Protein AF-B9XLD7-F1 (afdb_monomer_lite)

Structure (mmCIF, N/CA/C/O backbone):
data_AF-B9XLD7-F1
#
_entry.id   AF-B9XLD7-F1
#
loop_
_atom_site.group_PDB
_atom_site.id
_atom_site.type_symbol
_atom_site.label_atom_id
_atom_site.label_alt_id
_atom_site.label_comp_id
_atom_site.label_asym_id
_atom_site.label_entity_id
_atom_site.label_seq_id
_atom_site.pdbx_PDB_ins_code
_atom_site.Cartn_x
_atom_site.Cartn_y
_atom_site.Cartn_z
_atom_site.occupancy
_atom_site.B_iso_or_equiv
_atom_site.auth_seq_id
_atom_site.auth_comp_id
_atom_site.auth_asym_id
_atom_site.auth_atom_id
_atom_site.pdbx_PDB_model_num
ATOM 1 N N . MET A 1 1 ? 24.189 29.247 0.899 1.00 60.16 1 MET A N 1
ATOM 2 C CA . MET A 1 1 ? 23.746 29.086 -0.508 1.00 60.16 1 MET A CA 1
ATOM 3 C C . MET A 1 1 ? 24.358 27.873 -1.225 1.00 60.16 1 MET A C 1
ATOM 5 O O . MET A 1 1 ? 23.597 27.104 -1.792 1.00 60.16 1 MET A O 1
ATOM 9 N N . LYS A 1 2 ? 25.686 27.652 -1.197 1.00 75.25 2 LYS A N 1
ATOM 10 C CA . LYS A 1 2 ? 26.380 26.604 -1.991 1.00 75.25 2 LYS A CA 1
ATOM 11 C C . LYS A 1 2 ? 25.863 25.167 -1.780 1.00 75.25 2 LYS A C 1
ATOM 13 O O . LYS A 1 2 ? 25.647 24.449 -2.748 1.00 75.25 2 LYS A O 1
ATOM 18 N N . ASN A 1 3 ? 25.580 24.790 -0.534 1.00 76.56 3 ASN A N 1
ATOM 19 C CA . ASN A 1 3 ? 25.093 23.447 -0.195 1.00 76.56 3 ASN A CA 1
ATOM 20 C C . ASN A 1 3 ? 23.668 23.178 -0.719 1.00 76.56 3 ASN A C 1
ATOM 22 O O . ASN A 1 3 ? 23.357 22.057 -1.090 1.00 76.56 3 ASN A O 1
ATOM 26 N N . PHE A 1 4 ? 22.803 24.195 -0.800 1.00 77.50 4 PHE A N 1
ATOM 27 C CA . PHE A 1 4 ? 21.460 24.028 -1.372 1.00 77.50 4 PHE A CA 1
ATOM 28 C C . PHE A 1 4 ? 21.522 23.780 -2.884 1.00 77.50 4 PHE A C 1
ATOM 30 O O . PHE A 1 4 ? 20.816 22.917 -3.393 1.00 77.50 4 PHE A O 1
ATOM 37 N N . LEU A 1 5 ? 22.409 24.487 -3.592 1.00 84.81 5 LEU A N 1
ATOM 38 C CA . LEU A 1 5 ? 22.627 24.274 -5.025 1.00 84.81 5 LEU A CA 1
ATOM 39 C C . LEU A 1 5 ? 23.222 22.889 -5.306 1.00 84.81 5 LEU A C 1
ATOM 41 O O . LEU A 1 5 ? 22.760 22.219 -6.218 1.00 84.81 5 LEU A O 1
ATOM 45 N N . GLN A 1 6 ? 24.167 22.424 -4.481 1.00 80.81 6 GLN A N 1
ATOM 46 C CA . GLN A 1 6 ? 24.687 21.054 -4.571 1.00 80.81 6 GLN A CA 1
ATOM 47 C C . GLN A 1 6 ? 23.616 19.994 -4.304 1.00 80.81 6 GLN A C 1
ATOM 49 O O . GLN A 1 6 ? 23.597 18.968 -4.975 1.00 80.81 6 GLN A O 1
ATOM 54 N N . TYR A 1 7 ? 22.716 20.236 -3.348 1.00 81.75 7 TYR A N 1
ATOM 55 C CA . TYR A 1 7 ? 21.569 19.360 -3.127 1.00 81.75 7 TYR A CA 1
ATOM 56 C C . TYR A 1 7 ? 20.643 19.335 -4.350 1.00 81.75 7 TYR A C 1
ATOM 58 O O . TYR A 1 7 ? 20.332 18.260 -4.850 1.00 81.75 7 TYR A O 1
ATOM 66 N N . ALA A 1 8 ? 20.243 20.503 -4.864 1.00 74.69 8 ALA A N 1
ATOM 67 C CA . ALA A 1 8 ? 19.358 20.610 -6.023 1.00 74.69 8 ALA A CA 1
ATOM 68 C C . ALA A 1 8 ? 19.969 19.974 -7.284 1.00 74.69 8 ALA A C 1
ATOM 70 O O . ALA A 1 8 ? 19.274 19.294 -8.035 1.00 74.69 8 ALA A O 1
ATOM 71 N N . GLU A 1 9 ? 21.276 20.140 -7.488 1.00 81.25 9 GLU A N 1
ATOM 72 C CA . GLU A 1 9 ? 22.024 19.496 -8.567 1.00 81.25 9 GLU A CA 1
ATOM 73 C C . GLU A 1 9 ? 22.051 17.970 -8.408 1.00 81.25 9 GLU A C 1
ATOM 75 O O . GLU A 1 9 ? 21.788 17.251 -9.371 1.00 81.25 9 GLU A O 1
ATOM 80 N N . ALA A 1 10 ? 22.329 17.468 -7.202 1.00 81.50 10 ALA A N 1
ATOM 81 C CA . ALA A 1 10 ? 22.355 16.035 -6.926 1.00 81.50 10 ALA A CA 1
ATOM 82 C C . ALA A 1 10 ? 20.970 15.387 -7.096 1.00 81.50 10 ALA A C 1
ATOM 84 O O . ALA A 1 10 ? 20.868 14.332 -7.714 1.00 81.50 10 ALA A O 1
ATOM 85 N N . VAL A 1 11 ? 19.898 16.047 -6.639 1.00 78.25 11 VAL A N 1
ATOM 86 C CA . VAL A 1 11 ? 18.511 15.599 -6.861 1.00 78.25 11 VAL A CA 1
ATOM 87 C C . VAL A 1 11 ? 18.162 15.594 -8.349 1.00 78.25 11 VAL A C 1
ATOM 89 O O . VAL A 1 11 ? 17.603 14.618 -8.836 1.00 78.25 11 VAL A O 1
ATOM 92 N N . SER A 1 12 ? 18.529 16.646 -9.086 1.00 67.81 12 SER A N 1
ATOM 93 C CA . SER A 1 12 ? 18.274 16.744 -10.531 1.00 67.81 12 SER A CA 1
ATOM 94 C C . SER A 1 12 ? 18.977 15.639 -11.327 1.00 67.81 12 SER A C 1
ATOM 96 O O . SER A 1 12 ? 18.422 15.089 -12.274 1.00 67.81 12 SER A O 1
ATOM 98 N N . LYS A 1 13 ? 20.183 15.250 -10.903 1.00 80.38 13 LYS A N 1
ATOM 99 C CA . LYS A 1 13 ? 20.952 14.150 -11.503 1.00 80.38 13 LYS A CA 1
ATOM 100 C C . LYS A 1 13 ? 20.500 12.755 -11.047 1.00 80.38 13 LYS A C 1
ATOM 102 O O . LYS A 1 13 ? 21.079 11.772 -11.499 1.00 80.38 13 LYS A O 1
ATOM 107 N N . GLY A 1 14 ? 19.519 12.656 -10.144 1.00 73.00 14 GLY A N 1
ATOM 108 C CA . GLY A 1 14 ? 19.103 11.390 -9.529 1.00 73.00 14 GLY A CA 1
ATOM 109 C C . GLY A 1 14 ? 20.147 10.780 -8.583 1.00 73.00 14 GLY A C 1
ATOM 110 O O . GLY A 1 14 ? 20.030 9.620 -8.195 1.00 73.00 14 GLY A O 1
ATOM 111 N N . ASP A 1 15 ? 21.179 11.536 -8.196 1.00 78.62 15 ASP A N 1
ATOM 112 C CA . ASP A 1 15 ? 22.214 11.090 -7.261 1.00 78.62 15 ASP A CA 1
ATOM 113 C C . ASP A 1 15 ? 21.748 11.299 -5.812 1.00 78.62 15 ASP A C 1
ATOM 115 O O . ASP A 1 15 ? 22.138 12.237 -5.103 1.00 78.62 15 ASP A O 1
ATOM 119 N N . GLU A 1 16 ? 20.879 10.390 -5.369 1.00 75.31 16 GLU A N 1
ATOM 120 C CA . GLU A 1 16 ? 20.276 10.424 -4.036 1.00 75.31 16 GLU A CA 1
ATOM 121 C C . GLU A 1 16 ? 21.311 10.343 -2.904 1.00 75.31 16 GLU A C 1
ATOM 123 O O . GLU A 1 16 ? 21.119 10.945 -1.843 1.00 75.31 16 GLU A O 1
ATOM 128 N N . ARG A 1 17 ? 22.437 9.647 -3.120 1.00 76.06 17 ARG A N 1
ATOM 129 C CA . ARG A 1 17 ? 23.502 9.509 -2.112 1.00 76.06 17 ARG A CA 1
ATOM 130 C C . ARG A 1 17 ? 24.196 10.838 -1.861 1.00 76.06 17 ARG A C 1
ATOM 132 O O . ARG A 1 17 ? 24.375 11.232 -0.706 1.00 76.06 17 ARG A O 1
ATOM 139 N N . SER A 1 18 ? 24.571 11.541 -2.927 1.00 81.00 18 SER A N 1
ATOM 140 C CA . SER A 1 18 ? 25.205 12.854 -2.810 1.00 81.00 18 SER A CA 1
ATOM 141 C C . SER A 1 18 ? 24.243 13.884 -2.221 1.00 81.00 18 SER A C 1
ATOM 143 O O . SER A 1 18 ? 24.628 14.619 -1.308 1.00 81.00 18 SER A O 1
ATOM 145 N N . ALA A 1 19 ? 22.977 13.886 -2.653 1.00 80.88 19 ALA A N 1
ATOM 146 C CA . ALA A 1 19 ? 21.942 14.764 -2.105 1.00 80.88 19 ALA A CA 1
ATOM 147 C C . ALA A 1 19 ? 21.786 14.567 -0.587 1.00 80.88 19 ALA A C 1
ATOM 149 O O . ALA A 1 19 ? 21.783 15.525 0.191 1.00 80.88 19 ALA A O 1
ATOM 150 N N . ARG A 1 20 ? 21.741 13.310 -0.144 1.00 76.56 20 ARG A N 1
ATOM 151 C CA . ARG A 1 20 ? 21.619 12.945 1.265 1.00 76.56 20 ARG A CA 1
ATOM 152 C C . ARG A 1 20 ? 22.841 13.334 2.092 1.00 76.56 20 ARG A C 1
ATOM 154 O O . ARG A 1 20 ? 22.682 13.915 3.161 1.00 76.56 20 ARG A O 1
ATOM 161 N N . ARG A 1 21 ? 24.053 13.105 1.579 1.00 80.12 21 ARG A N 1
ATOM 162 C CA . ARG A 1 21 ? 25.301 13.517 2.243 1.00 80.12 21 ARG A CA 1
ATOM 163 C C . ARG A 1 21 ? 25.351 15.029 2.466 1.00 80.12 21 ARG A C 1
ATOM 165 O O . ARG A 1 21 ? 25.804 15.492 3.510 1.00 80.12 21 ARG A O 1
ATOM 172 N N . VAL A 1 22 ? 24.859 15.810 1.504 1.00 81.81 22 VAL A N 1
ATOM 173 C CA . VAL A 1 22 ? 24.749 17.268 1.636 1.00 81.81 22 VAL A CA 1
ATOM 174 C C . VAL A 1 22 ? 23.746 17.650 2.734 1.00 81.81 22 VAL A C 1
ATOM 176 O O . VAL A 1 22 ? 24.053 18.522 3.546 1.00 81.81 22 VAL A O 1
ATOM 179 N N . LEU A 1 23 ? 22.598 16.966 2.824 1.00 74.69 23 LEU A N 1
ATOM 180 C CA . LEU A 1 23 ? 21.603 17.177 3.889 1.00 74.69 23 LEU A CA 1
ATOM 181 C C . LEU A 1 23 ? 22.109 16.778 5.286 1.00 74.69 23 LEU A C 1
ATOM 183 O O . LEU A 1 23 ? 21.837 17.476 6.263 1.00 74.69 23 LEU A O 1
ATOM 187 N N . GLU A 1 24 ? 22.861 15.683 5.395 1.00 72.88 24 GLU A N 1
ATOM 188 C CA . GLU A 1 24 ? 23.449 15.216 6.659 1.00 72.88 24 GLU A CA 1
ATOM 189 C C . GLU A 1 24 ? 24.514 16.178 7.198 1.00 72.88 24 GLU A C 1
ATOM 191 O O . GLU A 1 24 ? 24.633 16.354 8.412 1.00 72.88 24 GLU A O 1
ATOM 196 N N . ASN A 1 25 ? 25.247 16.839 6.298 1.00 75.69 25 ASN A N 1
ATOM 197 C CA . ASN A 1 25 ? 26.243 17.854 6.640 1.00 75.69 25 ASN A CA 1
ATOM 198 C C . ASN A 1 25 ? 25.628 19.225 6.968 1.00 75.69 25 ASN A C 1
ATOM 200 O O . ASN A 1 25 ? 26.289 20.057 7.585 1.00 75.69 25 ASN A O 1
ATOM 204 N N . LEU A 1 26 ? 24.387 19.485 6.541 1.00 72.12 26 LEU A N 1
ATOM 205 C CA . LEU A 1 26 ? 23.740 20.792 6.671 1.00 72.12 26 LEU A CA 1
ATOM 206 C C . LEU A 1 26 ? 23.205 21.078 8.078 1.00 72.12 26 LEU A C 1
ATOM 208 O O . LEU A 1 26 ? 23.178 22.243 8.471 1.00 72.12 26 LEU A O 1
ATOM 212 N N . ASN A 1 27 ? 22.783 20.063 8.839 1.00 59.59 27 ASN A N 1
ATOM 213 C CA . ASN A 1 27 ? 22.332 20.252 10.219 1.00 59.59 27 ASN A CA 1
ATOM 214 C C . ASN A 1 27 ? 22.388 18.923 11.019 1.00 59.59 27 ASN A C 1
ATOM 216 O O . ASN A 1 27 ? 21.809 17.918 10.598 1.00 59.59 27 ASN A O 1
ATOM 220 N N . PRO A 1 28 ? 23.035 18.887 12.203 1.00 59.53 28 PRO A N 1
ATOM 221 C CA . PRO A 1 28 ? 23.035 17.706 13.072 1.00 59.53 28 PRO A CA 1
ATOM 222 C C . PRO A 1 28 ? 21.623 17.235 13.461 1.00 59.53 28 PRO A C 1
ATOM 224 O O . PRO A 1 28 ? 21.403 16.042 13.661 1.00 59.53 28 PRO A O 1
ATOM 227 N N . LEU A 1 29 ? 20.652 18.154 13.529 1.00 54.19 29 LEU A N 1
ATOM 228 C CA . LEU A 1 29 ? 19.258 17.860 13.870 1.00 54.19 29 LEU A CA 1
ATOM 229 C C . LEU A 1 29 ? 18.485 17.207 12.713 1.00 54.19 29 LEU A C 1
ATOM 231 O O . LEU A 1 29 ? 17.593 16.397 12.971 1.00 54.19 29 LEU A O 1
ATOM 235 N N . THR A 1 30 ? 18.838 17.476 11.446 1.00 56.16 30 THR A N 1
ATOM 236 C CA . THR A 1 30 ? 18.200 16.801 10.297 1.00 56.16 30 THR A CA 1
ATOM 237 C C . THR A 1 30 ? 18.626 15.348 10.154 1.00 56.16 30 THR A C 1
ATOM 239 O O . THR A 1 30 ? 17.905 14.561 9.547 1.00 56.16 30 THR A O 1
ATOM 242 N N . ARG A 1 31 ? 19.735 14.934 10.781 1.00 56.25 31 ARG A N 1
ATOM 243 C CA . ARG A 1 31 ? 20.138 13.520 10.832 1.00 56.25 31 ARG A CA 1
ATOM 244 C C . ARG A 1 31 ? 19.046 12.628 11.439 1.00 56.25 31 ARG A C 1
ATOM 246 O O . ARG A 1 31 ? 18.932 11.470 11.065 1.00 56.25 31 ARG A O 1
ATOM 253 N N . LYS A 1 32 ? 18.223 13.177 12.343 1.00 53.84 32 LYS A N 1
ATOM 25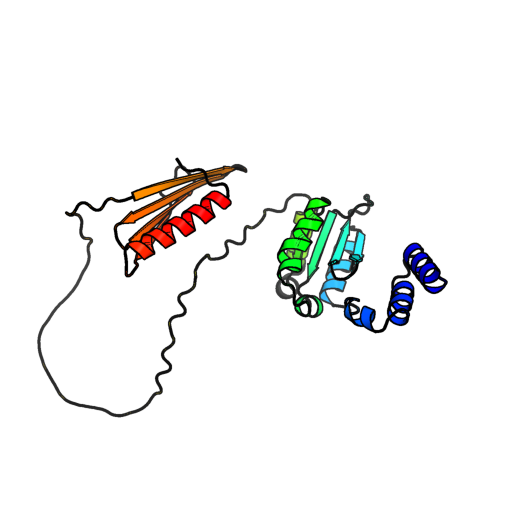4 C CA . LYS A 1 32 ? 17.107 12.470 12.993 1.00 53.84 32 LYS A CA 1
ATOM 255 C C . LYS A 1 32 ? 15.807 12.497 12.174 1.00 53.84 32 LYS A C 1
ATOM 257 O O . LYS A 1 32 ? 14.938 11.659 12.394 1.00 53.84 32 LYS A O 1
ATOM 262 N N . THR A 1 33 ? 15.647 13.457 11.257 1.00 54.97 33 THR A N 1
ATOM 263 C CA . THR A 1 33 ? 14.484 13.540 10.352 1.00 54.97 33 THR A CA 1
ATOM 264 C C . THR A 1 33 ? 14.691 12.776 9.048 1.00 54.97 33 THR A C 1
ATOM 266 O O . THR A 1 33 ? 13.714 12.366 8.424 1.00 54.97 33 THR A O 1
ATOM 269 N N . LEU A 1 34 ? 15.942 12.543 8.651 1.00 60.31 34 LEU A N 1
ATOM 270 C CA . LEU A 1 34 ? 16.300 11.655 7.552 1.00 60.31 34 LEU A CA 1
ATOM 271 C C . LEU A 1 34 ? 16.005 10.200 7.948 1.00 60.31 34 LEU A C 1
ATOM 273 O O . LEU A 1 34 ? 16.630 9.658 8.855 1.00 60.31 34 LEU A O 1
ATOM 277 N N . ALA A 1 35 ? 15.056 9.562 7.257 1.00 58.97 35 ALA A N 1
ATOM 278 C CA . ALA A 1 35 ? 14.768 8.137 7.436 1.00 58.97 35 ALA A CA 1
ATOM 279 C C . ALA A 1 35 ? 16.049 7.321 7.189 1.00 58.97 35 ALA A C 1
ATOM 281 O O . ALA A 1 35 ? 16.665 7.573 6.152 1.00 58.97 35 ALA A O 1
ATOM 282 N N . PRO A 1 36 ? 16.480 6.411 8.087 1.00 59.56 36 PRO A N 1
ATOM 283 C CA . PRO A 1 36 ? 17.740 5.663 7.960 1.00 59.56 36 PRO A CA 1
ATOM 284 C C . PRO A 1 36 ? 17.888 5.019 6.575 1.00 59.56 36 PRO A C 1
ATOM 286 O O . PRO A 1 36 ? 16.883 4.736 5.923 1.00 59.56 36 PRO A O 1
ATOM 289 N N . GLU A 1 37 ? 19.126 4.838 6.089 1.00 58.38 37 GLU A N 1
ATOM 290 C CA . GLU A 1 37 ? 19.305 4.116 4.824 1.00 58.38 37 GLU A CA 1
ATOM 291 C C . GLU A 1 37 ? 18.661 2.730 4.951 1.00 58.38 37 GLU A C 1
ATOM 293 O O . GLU A 1 37 ? 18.955 2.006 5.910 1.00 58.38 37 GLU A O 1
ATOM 298 N N . PRO A 1 38 ? 17.764 2.364 4.022 1.00 60.25 38 PRO A N 1
ATOM 299 C CA . PRO A 1 38 ? 17.123 1.068 4.061 1.00 60.25 38 PRO A CA 1
ATOM 300 C C . PRO A 1 38 ? 18.207 0.010 3.874 1.00 60.25 38 PRO A C 1
ATOM 302 O O . PRO A 1 38 ? 18.906 -0.032 2.857 1.00 60.25 38 PRO A O 1
ATOM 305 N N . LYS A 1 39 ? 18.372 -0.843 4.886 1.00 64.06 39 LYS A N 1
ATOM 306 C CA . LYS A 1 39 ? 19.206 -2.038 4.781 1.00 64.06 39 LYS A CA 1
ATOM 307 C C . LYS A 1 39 ? 18.678 -2.852 3.599 1.00 64.06 39 LYS A C 1
ATOM 309 O O . LYS A 1 39 ? 17.468 -3.007 3.455 1.00 64.06 39 LYS A O 1
ATOM 314 N N . ARG A 1 40 ? 19.574 -3.332 2.729 1.00 64.56 40 ARG A N 1
ATOM 315 C CA . ARG A 1 40 ? 19.186 -4.159 1.578 1.00 64.56 40 ARG A CA 1
ATOM 316 C C . ARG A 1 40 ? 18.461 -5.400 2.088 1.00 64.56 40 ARG A C 1
ATOM 318 O O . ARG A 1 40 ? 19.097 -6.287 2.651 1.00 64.56 40 ARG A O 1
ATOM 325 N N . ASP A 1 41 ? 17.150 -5.427 1.905 1.00 82.69 41 ASP A N 1
ATOM 326 C CA . ASP A 1 41 ? 16.321 -6.562 2.274 1.00 82.69 41 ASP A CA 1
ATOM 327 C C . ASP A 1 41 ? 16.278 -7.553 1.107 1.00 82.69 41 ASP A C 1
ATOM 329 O O . ASP A 1 41 ? 16.044 -7.169 -0.046 1.00 82.69 41 ASP A O 1
ATOM 333 N N . ALA A 1 42 ? 16.551 -8.823 1.401 1.00 86.81 42 ALA A N 1
ATOM 334 C CA . ALA A 1 42 ? 16.573 -9.886 0.405 1.00 86.81 42 ALA A CA 1
ATOM 335 C C . ALA A 1 42 ? 15.200 -10.066 -0.261 1.00 86.81 42 ALA A C 1
ATOM 337 O O . ALA A 1 42 ? 15.140 -10.319 -1.463 1.00 86.81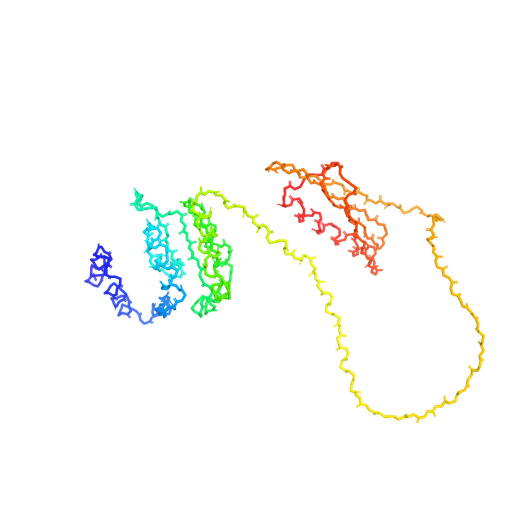 42 ALA A O 1
ATOM 338 N N . VAL A 1 43 ? 14.110 -9.869 0.487 1.00 90.00 43 VAL A N 1
ATOM 339 C CA . VAL A 1 43 ? 12.739 -9.983 -0.024 1.00 90.00 43 VAL A CA 1
ATOM 340 C C . VAL A 1 43 ? 12.440 -8.845 -0.991 1.00 90.00 43 VAL A C 1
ATOM 342 O O . VAL A 1 43 ? 11.951 -9.088 -2.090 1.00 90.00 43 VAL A O 1
ATOM 345 N N . MET A 1 44 ? 12.806 -7.607 -0.636 1.00 90.44 44 MET A N 1
ATOM 346 C CA . MET A 1 44 ? 12.645 -6.453 -1.531 1.00 90.44 44 MET A CA 1
ATOM 347 C C . MET A 1 44 ? 13.429 -6.635 -2.834 1.00 90.44 44 MET A C 1
ATOM 349 O O . MET A 1 44 ? 12.910 -6.360 -3.916 1.00 90.44 44 MET A O 1
ATOM 353 N N . ALA A 1 45 ? 14.673 -7.116 -2.739 1.00 90.75 45 ALA A N 1
ATOM 354 C CA . ALA A 1 45 ? 15.504 -7.380 -3.908 1.00 90.75 45 ALA A CA 1
ATOM 355 C C . ALA A 1 45 ? 14.894 -8.469 -4.806 1.00 90.75 45 ALA A C 1
ATOM 357 O O . ALA A 1 45 ? 14.813 -8.280 -6.020 1.00 90.75 45 ALA A O 1
ATOM 358 N N . ALA A 1 46 ? 14.420 -9.566 -4.213 1.00 92.31 46 ALA A N 1
ATOM 359 C CA . ALA A 1 46 ? 13.823 -10.677 -4.945 1.00 92.31 46 ALA A CA 1
ATOM 360 C C . ALA A 1 46 ? 12.478 -10.301 -5.591 1.00 92.31 46 ALA A C 1
ATOM 362 O O . ALA A 1 46 ? 12.245 -10.642 -6.749 1.00 92.31 46 ALA A O 1
ATOM 363 N N . LEU A 1 47 ? 11.633 -9.528 -4.900 1.00 93.19 47 LEU A N 1
ATOM 364 C CA . LEU A 1 47 ? 10.400 -8.961 -5.458 1.00 93.19 47 LEU A CA 1
ATOM 365 C C . LEU A 1 47 ? 10.690 -8.050 -6.653 1.00 93.19 47 LEU A C 1
ATOM 367 O O . LEU A 1 47 ? 10.056 -8.173 -7.701 1.00 93.19 47 LEU A O 1
ATOM 371 N N . ALA A 1 48 ? 11.670 -7.151 -6.519 1.00 93.56 48 ALA A N 1
ATOM 372 C CA . ALA A 1 48 ? 12.056 -6.254 -7.601 1.00 93.56 48 ALA A CA 1
ATOM 373 C C . ALA A 1 48 ? 12.581 -7.027 -8.820 1.00 93.56 48 ALA A C 1
ATOM 375 O O . ALA A 1 48 ? 12.233 -6.700 -9.953 1.00 93.56 48 ALA A O 1
ATOM 376 N N . GLU A 1 49 ? 13.402 -8.057 -8.607 1.00 93.62 49 GLU A N 1
ATOM 377 C CA . GLU A 1 49 ? 13.891 -8.919 -9.685 1.00 93.62 49 GLU A CA 1
ATOM 378 C C . GLU A 1 49 ? 12.756 -9.718 -10.338 1.00 93.62 49 GLU A C 1
ATOM 380 O O . GLU A 1 49 ? 12.672 -9.763 -11.565 1.00 93.62 49 GLU A O 1
ATOM 385 N N . GLY A 1 50 ? 11.856 -10.298 -9.539 1.00 93.94 50 GLY A N 1
ATOM 386 C CA . GLY A 1 50 ? 10.692 -11.035 -10.024 1.00 93.94 50 GLY A CA 1
ATOM 387 C C . GLY A 1 50 ? 9.802 -10.170 -10.912 1.00 93.94 50 GLY A C 1
ATOM 388 O O . GLY A 1 50 ? 9.476 -10.557 -12.030 1.00 93.94 50 GLY A O 1
ATOM 389 N N . LEU A 1 51 ? 9.471 -8.958 -10.465 1.00 93.00 51 LEU A N 1
ATOM 390 C CA . LEU A 1 51 ? 8.630 -8.031 -11.227 1.00 93.00 51 LEU A CA 1
ATOM 391 C C . LEU A 1 51 ? 9.314 -7.568 -12.522 1.00 93.00 51 LEU A C 1
ATOM 393 O O . LEU A 1 51 ? 8.669 -7.504 -13.568 1.00 93.00 51 LEU A O 1
ATOM 397 N N . ARG A 1 52 ? 10.631 -7.328 -12.489 1.00 93.94 52 ARG A N 1
ATOM 398 C CA . ARG A 1 52 ? 11.416 -6.992 -13.689 1.00 93.94 52 ARG A CA 1
ATOM 399 C C . ARG A 1 52 ? 11.461 -8.133 -14.699 1.00 93.94 52 ARG A C 1
ATOM 401 O O . ARG A 1 52 ? 11.306 -7.884 -15.891 1.00 93.94 52 ARG A O 1
ATOM 408 N N . LYS A 1 53 ? 11.616 -9.383 -14.247 1.00 94.38 53 LYS A N 1
ATOM 409 C CA . LYS A 1 53 ? 11.562 -10.572 -15.122 1.00 94.38 53 LYS A CA 1
ATOM 410 C C . LYS A 1 53 ? 10.218 -10.710 -15.831 1.00 94.38 53 LYS A C 1
ATOM 412 O O . LYS A 1 53 ? 10.174 -11.206 -16.950 1.00 94.38 53 LYS A O 1
ATOM 417 N N . ARG A 1 54 ? 9.140 -10.242 -15.200 1.00 90.94 54 ARG A N 1
ATOM 418 C CA . ARG A 1 54 ? 7.788 -10.234 -15.772 1.00 90.94 54 ARG A CA 1
ATOM 419 C C . ARG A 1 54 ? 7.483 -8.994 -16.628 1.00 90.94 54 ARG A C 1
ATOM 421 O O . ARG A 1 54 ? 6.356 -8.835 -17.081 1.00 90.94 54 ARG A O 1
ATOM 428 N N . GLY A 1 55 ? 8.483 -8.147 -16.891 1.00 91.06 55 GLY A N 1
ATOM 429 C CA . GLY A 1 55 ? 8.384 -7.016 -17.820 1.00 91.06 55 GLY A CA 1
ATOM 430 C C . GLY A 1 55 ? 7.947 -5.692 -17.191 1.00 91.06 55 GLY A C 1
ATOM 431 O O . GLY A 1 55 ? 7.682 -4.737 -17.916 1.00 91.06 55 GLY A O 1
ATOM 432 N N . TYR A 1 56 ? 7.883 -5.595 -15.861 1.00 92.62 56 TYR A N 1
ATOM 433 C CA . TYR A 1 56 ? 7.556 -4.343 -15.179 1.00 92.62 56 TYR A CA 1
ATOM 434 C C . TYR A 1 56 ? 8.809 -3.524 -14.862 1.00 92.62 56 TYR A C 1
ATOM 436 O O . TYR A 1 56 ? 9.860 -4.063 -14.505 1.00 92.62 56 TYR A O 1
ATOM 444 N N . ALA A 1 57 ? 8.691 -2.199 -14.930 1.00 91.12 57 ALA A N 1
ATOM 445 C CA . ALA A 1 57 ? 9.718 -1.312 -14.403 1.00 91.12 57 ALA A CA 1
ATOM 446 C C . ALA A 1 57 ? 9.477 -1.103 -12.901 1.00 91.12 57 ALA A C 1
ATOM 448 O O . ALA A 1 57 ? 8.357 -0.832 -12.463 1.00 91.12 57 ALA A O 1
ATOM 449 N N . VAL A 1 58 ? 10.538 -1.270 -12.109 1.00 92.25 58 VAL A N 1
ATOM 450 C CA . VAL A 1 58 ? 10.476 -1.222 -10.644 1.00 92.25 58 VAL A CA 1
ATOM 451 C C . VAL A 1 58 ? 11.526 -0.267 -10.120 1.00 92.25 58 VAL A C 1
ATOM 453 O O . VAL A 1 58 ? 12.728 -0.513 -10.286 1.00 92.25 58 VAL A O 1
ATOM 456 N N . ASP A 1 59 ? 11.049 0.756 -9.430 1.00 89.38 59 ASP A N 1
ATOM 457 C CA . ASP A 1 59 ? 11.856 1.722 -8.706 1.00 89.38 59 ASP A CA 1
ATOM 458 C C . ASP A 1 59 ? 11.795 1.397 -7.211 1.00 89.38 59 ASP A C 1
ATOM 460 O O . ASP A 1 59 ? 10.752 1.018 -6.680 1.00 89.38 59 ASP A O 1
ATOM 464 N N . VAL A 1 60 ? 12.931 1.483 -6.527 1.00 88.94 60 VAL A N 1
ATOM 465 C CA . VAL A 1 60 ? 13.050 1.120 -5.107 1.00 88.94 60 VAL A CA 1
ATOM 466 C C . VAL A 1 60 ? 13.087 2.378 -4.247 1.00 88.94 60 VAL A C 1
ATOM 468 O O . VAL A 1 60 ? 13.681 3.373 -4.650 1.00 88.94 60 VAL A O 1
ATOM 471 N N . ASN A 1 61 ? 12.517 2.323 -3.042 1.00 81.50 61 ASN A N 1
ATOM 472 C CA . ASN A 1 61 ? 12.561 3.402 -2.044 1.00 81.50 61 ASN A CA 1
ATOM 473 C C . ASN A 1 61 ? 12.008 4.758 -2.520 1.00 81.50 61 ASN A C 1
ATOM 475 O O . ASN A 1 61 ? 12.492 5.813 -2.099 1.00 81.50 61 ASN A O 1
ATOM 479 N N . VAL A 1 62 ? 10.980 4.740 -3.369 1.00 83.50 62 VAL A N 1
ATOM 480 C CA . VAL A 1 62 ? 10.402 5.949 -3.968 1.00 83.50 62 VAL A CA 1
ATOM 481 C C . VAL A 1 62 ? 9.631 6.766 -2.930 1.00 83.50 62 VAL A C 1
ATOM 483 O O . VAL A 1 62 ? 8.725 6.260 -2.266 1.00 83.50 62 VAL A O 1
ATOM 486 N N . GLY A 1 63 ? 9.967 8.052 -2.812 1.00 73.62 63 GLY A N 1
ATOM 487 C CA . GLY A 1 63 ? 9.286 9.014 -1.946 1.00 73.62 63 GLY A CA 1
ATOM 488 C C . GLY A 1 63 ? 10.250 9.988 -1.270 1.00 73.62 63 GLY A C 1
ATOM 489 O O . GLY A 1 63 ? 11.452 9.985 -1.524 1.00 73.62 63 GLY A O 1
ATOM 490 N N . GLN A 1 64 ? 9.728 10.838 -0.387 1.00 64.44 64 GLN A N 1
ATOM 491 C CA . GLN A 1 64 ? 10.528 11.832 0.333 1.00 64.44 64 GLN A CA 1
ATOM 492 C C . GLN A 1 64 ? 10.301 11.742 1.843 1.00 64.44 64 GLN A C 1
ATOM 494 O O . GLN A 1 64 ? 9.227 11.383 2.325 1.00 64.44 64 GLN A O 1
ATOM 499 N N . SER A 1 65 ? 11.323 12.122 2.618 1.00 67.00 65 SER A N 1
ATOM 500 C CA . SER A 1 65 ? 11.271 12.109 4.087 1.00 67.00 65 SER A CA 1
ATOM 501 C C . SER A 1 65 ? 10.936 10.704 4.630 1.00 67.00 65 SER A C 1
ATOM 503 O O . SER A 1 65 ? 11.603 9.735 4.250 1.00 67.00 65 SER A O 1
ATOM 505 N N . LYS A 1 66 ? 9.941 10.605 5.522 1.00 64.00 66 LYS A N 1
ATOM 506 C CA . LYS A 1 66 ? 9.403 9.373 6.121 1.00 64.00 66 LYS A CA 1
ATOM 507 C C . LYS A 1 66 ? 8.376 8.659 5.236 1.00 64.00 66 LYS A C 1
ATOM 509 O O . LYS A 1 66 ? 8.067 7.501 5.491 1.00 64.00 66 LYS A O 1
ATOM 514 N N . PHE A 1 67 ? 7.849 9.333 4.214 1.00 66.38 67 PHE A N 1
ATOM 515 C CA . PHE A 1 67 ? 6.845 8.777 3.315 1.00 66.38 67 PHE A CA 1
ATOM 516 C C . PHE A 1 67 ? 7.539 8.173 2.097 1.00 66.38 67 PHE A C 1
ATOM 518 O O . PHE A 1 67 ? 7.828 8.871 1.126 1.00 66.38 67 PHE A O 1
ATOM 525 N N . ARG A 1 68 ? 7.837 6.874 2.173 1.00 76.69 68 ARG A N 1
ATOM 526 C CA . ARG A 1 68 ? 8.444 6.115 1.075 1.00 76.69 68 ARG A CA 1
ATOM 527 C C . ARG A 1 68 ? 7.703 4.808 0.854 1.00 76.69 68 ARG A C 1
ATOM 529 O O . ARG A 1 68 ? 7.251 4.197 1.821 1.00 76.69 68 ARG A O 1
ATOM 536 N N . CYS A 1 69 ? 7.594 4.412 -0.405 1.00 82.31 69 CYS A N 1
ATOM 537 C CA . CYS A 1 69 ? 7.232 3.057 -0.791 1.00 82.31 69 CYS A CA 1
ATOM 538 C C . CYS A 1 69 ? 8.510 2.237 -0.917 1.00 82.31 69 CYS A C 1
ATOM 540 O O . CYS A 1 69 ? 9.510 2.739 -1.434 1.00 82.31 69 CYS A O 1
ATOM 542 N N . ASP A 1 70 ? 8.467 0.978 -0.496 1.00 87.56 70 ASP A N 1
ATOM 543 C CA . ASP A 1 70 ? 9.609 0.080 -0.648 1.00 87.56 70 ASP A CA 1
ATOM 544 C C . ASP A 1 70 ? 9.868 -0.195 -2.132 1.00 87.56 70 ASP A C 1
ATOM 546 O O . ASP A 1 70 ? 11.001 -0.062 -2.600 1.00 87.56 70 ASP A O 1
ATOM 550 N N . LEU A 1 71 ? 8.803 -0.478 -2.891 1.00 91.00 71 LEU A N 1
ATOM 551 C CA . LEU A 1 71 ? 8.837 -0.603 -4.346 1.00 91.00 71 LEU A CA 1
ATOM 552 C C . LEU A 1 71 ? 7.717 0.231 -4.977 1.00 91.00 71 LEU A C 1
ATOM 554 O O . LEU A 1 71 ? 6.577 0.209 -4.516 1.00 91.00 71 LEU A O 1
ATOM 558 N N . ALA A 1 72 ? 8.028 0.921 -6.065 1.00 91.31 72 ALA A N 1
ATOM 559 C CA . ALA A 1 72 ? 7.057 1.529 -6.959 1.00 91.31 72 ALA A CA 1
ATOM 560 C C . ALA A 1 72 ? 7.126 0.814 -8.308 1.00 91.31 72 ALA A C 1
ATOM 562 O O . ALA A 1 72 ? 8.190 0.707 -8.920 1.00 91.31 72 ALA A O 1
ATOM 563 N N . VAL A 1 73 ? 5.987 0.302 -8.757 1.00 92.00 73 VAL A N 1
ATOM 564 C CA . VAL A 1 73 ? 5.879 -0.530 -9.952 1.00 92.00 73 VAL A CA 1
ATOM 565 C C . VAL A 1 73 ? 5.099 0.223 -11.015 1.00 92.00 73 VAL A C 1
ATOM 567 O O . VAL A 1 73 ? 4.025 0.778 -10.752 1.00 92.00 73 VAL A O 1
ATOM 570 N N . ARG A 1 74 ? 5.643 0.226 -12.228 1.00 91.12 74 ARG A N 1
ATOM 571 C CA . ARG A 1 74 ? 5.029 0.823 -13.410 1.00 91.12 74 ARG A CA 1
ATOM 572 C C . ARG A 1 74 ? 5.099 -0.128 -14.592 1.00 91.12 74 ARG A C 1
ATOM 574 O O . ARG A 1 74 ? 5.989 -0.981 -14.677 1.00 91.12 74 ARG A O 1
ATOM 581 N N . ASN A 1 75 ? 4.156 0.023 -15.512 1.00 87.69 75 ASN A N 1
ATOM 582 C CA . ASN A 1 75 ? 4.252 -0.639 -16.802 1.00 87.69 75 ASN A CA 1
ATOM 583 C C . ASN A 1 75 ? 5.444 -0.054 -17.576 1.00 87.69 75 ASN A C 1
ATOM 585 O O . ASN A 1 75 ? 5.715 1.139 -17.486 1.00 87.69 75 ASN A O 1
ATOM 589 N N . GLN A 1 76 ? 6.170 -0.873 -18.335 1.00 79.50 76 GLN A N 1
ATOM 590 C CA . GLN A 1 76 ? 7.333 -0.411 -19.097 1.00 79.50 76 GLN A CA 1
ATOM 591 C C . GLN A 1 76 ? 6.955 0.617 -20.176 1.00 79.50 76 GLN A C 1
ATOM 593 O O . GLN A 1 76 ? 7.772 1.465 -20.528 1.00 79.50 76 GLN A O 1
ATOM 598 N N . ALA A 1 77 ? 5.712 0.558 -20.662 1.00 77.81 77 ALA A N 1
ATOM 599 C CA . ALA A 1 77 ? 5.152 1.517 -21.610 1.00 77.81 77 ALA A CA 1
ATOM 600 C C . ALA A 1 77 ? 4.728 2.852 -20.968 1.00 77.81 77 ALA A C 1
ATOM 602 O O . ALA A 1 77 ? 4.466 3.811 -21.688 1.00 77.81 77 ALA A O 1
ATOM 603 N N . GLU A 1 78 ? 4.641 2.921 -19.637 1.00 77.38 78 GLU A N 1
ATOM 604 C CA . GLU A 1 78 ? 4.119 4.080 -18.919 1.00 77.38 78 GLU A CA 1
ATOM 605 C C . GLU A 1 78 ? 5.195 4.750 -18.059 1.00 77.38 78 GLU A C 1
ATOM 607 O O . GLU A 1 78 ? 6.060 4.114 -17.444 1.00 77.38 78 GLU A O 1
ATOM 612 N N . GLU A 1 79 ? 5.132 6.077 -18.000 1.00 75.44 79 GLU A N 1
ATOM 613 C CA . GLU A 1 79 ? 6.027 6.874 -17.157 1.00 75.44 79 GLU A CA 1
ATOM 614 C C . GLU A 1 79 ? 5.539 6.957 -15.708 1.00 75.44 79 GLU A C 1
ATOM 616 O O . GLU A 1 79 ? 6.345 7.122 -14.794 1.00 75.44 79 GLU A O 1
ATOM 621 N N . LEU A 1 80 ? 4.231 6.803 -15.485 1.00 81.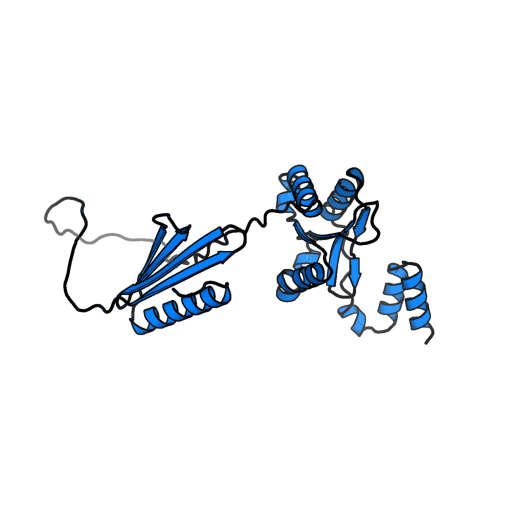38 80 LEU A N 1
ATOM 622 C CA . LEU A 1 80 ? 3.615 6.903 -14.167 1.00 81.38 80 LEU A CA 1
ATOM 623 C C . LEU A 1 80 ? 3.572 5.543 -13.472 1.00 81.38 80 LEU A C 1
ATOM 625 O O . LEU A 1 80 ? 3.238 4.522 -14.076 1.00 81.38 80 LEU A O 1
ATOM 629 N N . HIS A 1 81 ? 3.871 5.527 -12.174 1.00 86.69 81 HIS A N 1
ATOM 630 C CA . HIS A 1 81 ? 3.694 4.324 -11.371 1.00 86.69 81 HIS A CA 1
ATOM 631 C C . HIS A 1 81 ? 2.226 4.061 -11.075 1.00 86.69 81 HIS A C 1
ATOM 633 O O . HIS A 1 81 ? 1.434 4.973 -10.854 1.00 86.69 81 HIS A O 1
ATOM 639 N N . GLN A 1 82 ? 1.887 2.777 -11.057 1.00 88.31 82 GLN A N 1
ATOM 640 C CA . GLN A 1 82 ? 0.521 2.302 -10.866 1.00 88.31 82 GLN A CA 1
ATOM 641 C C . GLN A 1 82 ? 0.348 1.578 -9.535 1.00 88.31 82 GLN A C 1
ATOM 643 O O . GLN A 1 82 ? -0.774 1.467 -9.047 1.00 88.31 82 GLN A O 1
ATOM 648 N N . LEU A 1 83 ? 1.430 1.067 -8.940 1.00 90.81 83 LEU A N 1
ATOM 649 C CA . LEU A 1 83 ? 1.379 0.302 -7.698 1.00 90.81 83 LEU A CA 1
ATOM 650 C C . LEU A 1 83 ? 2.541 0.664 -6.773 1.00 90.81 83 LEU A C 1
ATOM 652 O O . LEU A 1 83 ? 3.705 0.517 -7.137 1.00 90.81 83 LEU A O 1
ATOM 656 N N . GLY A 1 84 ? 2.213 1.065 -5.547 1.00 90.94 84 GLY A N 1
ATOM 657 C CA . GLY A 1 84 ? 3.147 1.091 -4.425 1.00 90.94 84 GLY A CA 1
ATOM 658 C C . GLY A 1 84 ? 3.079 -0.218 -3.638 1.00 90.94 84 GLY A C 1
ATOM 659 O O . GLY A 1 84 ? 2.006 -0.611 -3.174 1.00 90.94 84 GLY A O 1
ATOM 660 N N . VAL A 1 85 ? 4.218 -0.885 -3.471 1.00 91.56 85 VAL A N 1
ATOM 661 C CA . VAL A 1 85 ? 4.359 -2.078 -2.632 1.00 91.56 85 VAL A CA 1
ATOM 662 C C . VAL A 1 85 ? 5.141 -1.715 -1.378 1.00 91.56 85 VAL A C 1
ATOM 664 O O . VAL A 1 85 ? 6.197 -1.084 -1.453 1.00 91.56 85 VAL A O 1
ATOM 667 N N . MET A 1 86 ? 4.622 -2.139 -0.230 1.00 90.00 86 MET A N 1
ATOM 668 C CA . MET A 1 86 ? 5.333 -2.116 1.044 1.00 90.00 86 MET A CA 1
ATOM 669 C C . MET A 1 86 ? 5.589 -3.537 1.529 1.00 90.00 86 MET A C 1
ATOM 671 O O . MET A 1 86 ? 4.735 -4.410 1.372 1.00 90.00 86 MET A O 1
ATOM 675 N N . VAL A 1 87 ? 6.751 -3.755 2.132 1.00 89.75 87 VAL A N 1
ATOM 676 C CA . VAL A 1 87 ? 7.193 -5.042 2.668 1.00 89.75 87 VAL A CA 1
ATOM 677 C C . VAL A 1 87 ? 7.403 -4.895 4.169 1.00 89.75 87 VAL A C 1
ATOM 679 O O . VAL A 1 87 ? 7.986 -3.914 4.624 1.00 89.75 87 VAL A O 1
ATOM 682 N N . ASP A 1 88 ? 6.955 -5.873 4.948 1.00 87.75 88 ASP A N 1
ATOM 683 C CA . ASP A 1 88 ? 7.097 -5.929 6.410 1.00 87.75 88 ASP A CA 1
ATOM 684 C C . ASP A 1 88 ? 8.538 -6.200 6.904 1.00 87.75 88 ASP A C 1
ATOM 686 O O . ASP A 1 88 ? 8.819 -7.094 7.696 1.00 87.75 88 ASP A O 1
ATOM 690 N N . THR A 1 89 ? 9.480 -5.391 6.440 1.00 80.44 89 THR A N 1
ATOM 691 C CA . THR A 1 89 ? 10.895 -5.446 6.809 1.00 80.44 89 THR A CA 1
ATOM 692 C C . THR A 1 89 ? 11.175 -4.945 8.233 1.00 80.44 89 THR A C 1
ATOM 694 O O . THR A 1 89 ? 10.351 -4.315 8.901 1.00 80.44 89 THR A O 1
ATOM 697 N N . GLU A 1 90 ? 12.402 -5.148 8.713 1.00 74.06 90 GLU A N 1
ATOM 698 C CA . GLU A 1 90 ? 12.860 -4.567 9.985 1.00 74.06 90 GLU A CA 1
ATOM 699 C C . GLU A 1 90 ? 12.741 -3.028 9.985 1.00 74.06 90 GLU A C 1
ATOM 701 O O . GLU A 1 90 ? 12.260 -2.434 10.950 1.00 74.06 90 GLU A O 1
ATOM 706 N N . GLY A 1 91 ? 13.097 -2.376 8.870 1.00 70.19 91 GLY A N 1
ATOM 707 C CA . GLY A 1 91 ? 12.936 -0.928 8.699 1.00 70.19 91 GLY A CA 1
ATOM 708 C C . GLY A 1 91 ? 11.469 -0.498 8.685 1.00 70.19 91 GLY A C 1
ATOM 709 O O . GLY A 1 91 ? 11.114 0.553 9.220 1.00 70.19 91 GLY A O 1
ATOM 710 N N . HIS A 1 92 ? 10.596 -1.349 8.146 1.00 74.50 92 HIS A N 1
ATOM 711 C CA . HIS A 1 92 ? 9.153 -1.177 8.224 1.00 74.50 92 HIS A CA 1
ATOM 712 C C . HIS A 1 92 ? 8.702 -1.178 9.697 1.00 74.50 92 HIS A C 1
ATOM 714 O O . HIS A 1 92 ? 8.006 -0.243 10.100 1.00 74.50 92 HIS A O 1
ATOM 720 N N . TYR A 1 93 ? 9.140 -2.113 10.537 1.00 75.50 93 TYR A N 1
ATOM 721 C CA . TYR A 1 93 ? 8.768 -2.139 11.961 1.00 75.50 93 TYR A CA 1
ATOM 722 C C . TYR A 1 93 ? 9.468 -1.092 12.845 1.00 75.50 93 TYR A C 1
ATOM 724 O O . TYR A 1 93 ? 8.931 -0.731 13.889 1.00 75.50 93 TYR A O 1
ATOM 732 N N . ALA A 1 94 ? 10.615 -0.551 12.428 1.00 70.06 94 ALA A N 1
ATOM 733 C CA . ALA A 1 94 ? 11.320 0.503 13.164 1.00 70.06 94 ALA A CA 1
ATOM 734 C C . ALA A 1 94 ? 10.556 1.846 13.212 1.00 70.06 94 ALA A C 1
ATOM 736 O O . ALA A 1 94 ? 10.850 2.705 14.048 1.00 70.06 94 ALA A O 1
ATOM 737 N N . ASN A 1 95 ? 9.571 2.047 12.331 1.00 69.00 95 ASN A N 1
ATOM 738 C CA . ASN A 1 95 ? 8.746 3.252 12.307 1.00 69.00 95 ASN A CA 1
ATOM 739 C C . ASN A 1 95 ? 7.647 3.205 13.379 1.00 69.00 95 ASN A C 1
ATOM 741 O O . ASN A 1 95 ? 6.749 2.368 13.331 1.00 69.00 95 ASN A O 1
ATOM 745 N N . SER A 1 96 ? 7.665 4.165 14.306 1.00 64.88 96 SER A N 1
ATOM 746 C CA . SER A 1 96 ? 6.731 4.216 15.440 1.00 64.88 96 SER A CA 1
ATOM 747 C C . SER A 1 96 ? 5.323 4.726 15.107 1.00 64.88 96 SER A C 1
ATOM 749 O O . SER A 1 96 ? 4.416 4.552 15.919 1.00 64.88 96 SER A O 1
ATOM 751 N N . ASN A 1 97 ? 5.105 5.349 13.941 1.00 73.38 97 ASN A N 1
ATOM 752 C CA . ASN A 1 97 ? 3.792 5.882 13.566 1.00 73.38 97 ASN A CA 1
ATOM 753 C C . ASN A 1 97 ? 3.016 4.920 12.653 1.00 73.38 97 ASN A C 1
ATOM 755 O O . ASN A 1 97 ? 3.123 4.965 11.428 1.00 73.38 97 ASN A O 1
ATOM 759 N N . LEU A 1 98 ? 2.203 4.060 13.267 1.00 77.19 98 LEU A N 1
ATOM 760 C CA . LEU A 1 98 ? 1.358 3.090 12.563 1.00 77.19 98 LEU A CA 1
ATOM 761 C C . LEU A 1 98 ? 0.250 3.760 11.733 1.00 77.19 98 LEU A C 1
ATOM 763 O O . LEU A 1 98 ? -0.119 3.238 10.681 1.00 77.19 98 LEU A O 1
ATOM 767 N N . LEU A 1 99 ? -0.260 4.915 12.182 1.00 74.56 99 LEU A N 1
ATOM 768 C CA . LEU A 1 99 ? -1.334 5.643 11.499 1.00 74.56 99 LEU A CA 1
ATOM 769 C C . LEU A 1 99 ? -0.868 6.129 10.125 1.00 74.56 99 LEU A C 1
ATOM 771 O O . LEU A 1 99 ? -1.539 5.903 9.115 1.00 74.56 99 LEU A O 1
ATOM 775 N N . ASP A 1 100 ? 0.319 6.737 10.084 1.00 73.75 100 ASP A N 1
ATOM 776 C CA . ASP A 1 100 ? 0.906 7.220 8.835 1.00 73.75 100 ASP A CA 1
ATOM 777 C C . ASP A 1 100 ? 1.058 6.084 7.829 1.00 73.75 100 ASP A C 1
ATOM 779 O O . ASP A 1 100 ? 0.872 6.259 6.631 1.00 73.75 100 ASP A O 1
ATOM 783 N N . ARG A 1 101 ? 1.365 4.897 8.333 1.00 74.19 101 ARG A N 1
ATOM 784 C CA . ARG A 1 101 ? 1.801 3.767 7.538 1.00 74.19 101 ARG A CA 1
ATOM 785 C C . ARG A 1 101 ? 0.671 2.928 6.956 1.00 74.19 101 ARG A C 1
ATOM 787 O O . ARG A 1 101 ? 0.721 2.524 5.801 1.00 74.19 101 ARG A O 1
ATOM 794 N N . TYR A 1 102 ? -0.343 2.644 7.764 1.00 79.88 102 TYR A N 1
ATOM 795 C CA . TYR A 1 102 ? -1.444 1.766 7.367 1.00 79.88 102 TYR A CA 1
ATOM 796 C C . TYR A 1 102 ? -2.677 2.531 6.885 1.00 79.88 102 TYR A C 1
ATOM 798 O O . TYR A 1 102 ? -3.549 1.934 6.261 1.00 79.88 102 TYR A O 1
ATOM 806 N N . LEU A 1 103 ? -2.755 3.840 7.150 1.00 76.38 103 LEU A N 1
ATOM 807 C CA . LEU A 1 103 ? -3.898 4.666 6.760 1.00 76.38 103 LEU A CA 1
ATOM 808 C C . LEU A 1 103 ? -3.477 5.820 5.850 1.00 76.38 103 LEU A C 1
ATOM 810 O O . LEU A 1 103 ? -3.989 5.920 4.735 1.00 76.38 103 LEU A O 1
ATOM 814 N N . MET A 1 104 ? -2.523 6.662 6.269 1.00 77.69 104 MET A N 1
ATOM 815 C CA . MET A 1 104 ? -2.171 7.851 5.479 1.00 77.69 104 MET A CA 1
ATOM 816 C C . MET A 1 104 ? -1.452 7.491 4.177 1.00 77.69 104 MET A C 1
ATOM 818 O O . MET A 1 104 ? -1.905 7.905 3.117 1.00 77.69 104 MET A O 1
ATOM 822 N N . GLN A 1 105 ? -0.387 6.691 4.223 1.00 77.38 105 GLN A N 1
ATOM 823 C CA . GLN A 1 105 ? 0.387 6.280 3.048 1.00 77.38 105 GLN A CA 1
ATOM 824 C C . GLN A 1 105 ? -0.500 5.636 1.973 1.00 77.38 105 GLN A C 1
ATOM 826 O O . GLN A 1 105 ? -0.515 6.152 0.853 1.00 77.38 105 GLN A O 1
ATOM 831 N N . PRO A 1 106 ? -1.314 4.606 2.287 1.00 82.75 106 PRO A N 1
ATOM 832 C CA . PRO A 1 106 ? -2.258 4.059 1.321 1.00 82.75 106 PRO A CA 1
ATOM 833 C C . PRO A 1 106 ? -3.241 5.102 0.788 1.00 82.75 106 PRO A C 1
ATOM 835 O O . PRO A 1 106 ? -3.513 5.111 -0.409 1.00 82.75 106 PRO A O 1
ATOM 838 N N . SER A 1 107 ? -3.763 5.997 1.638 1.00 78.69 107 SER A N 1
ATOM 839 C CA . SER A 1 107 ? -4.717 7.025 1.198 1.00 78.69 107 SER A CA 1
ATOM 840 C C . SER A 1 107 ? -4.097 8.039 0.234 1.00 78.69 107 SER A C 1
ATOM 842 O O . SER A 1 107 ? -4.721 8.393 -0.762 1.00 78.69 107 SER A O 1
ATOM 844 N N . ILE A 1 108 ? -2.853 8.454 0.488 1.00 80.75 108 ILE A N 1
ATOM 845 C CA . ILE A 1 108 ? -2.115 9.406 -0.342 1.00 80.75 108 ILE A CA 1
ATOM 846 C C . ILE A 1 108 ? -1.805 8.770 -1.697 1.00 80.75 108 ILE A C 1
ATOM 848 O O . ILE A 1 108 ? -2.079 9.374 -2.728 1.00 80.75 108 ILE A O 1
ATOM 852 N N . LEU A 1 109 ? -1.302 7.531 -1.709 1.00 81.69 109 LEU A N 1
ATOM 853 C CA . LEU A 1 109 ? -1.025 6.804 -2.951 1.00 81.69 109 LEU A CA 1
ATOM 854 C C . LEU A 1 109 ? -2.297 6.635 -3.790 1.00 81.69 109 LEU A C 1
ATOM 856 O O . LEU A 1 109 ? -2.297 6.968 -4.973 1.00 81.69 109 LEU A O 1
ATOM 860 N N . ARG A 1 110 ? -3.409 6.233 -3.162 1.00 82.75 110 ARG A N 1
ATOM 861 C CA . ARG A 1 110 ? -4.714 6.124 -3.833 1.00 82.75 110 ARG A CA 1
ATOM 862 C C . ARG A 1 110 ? -5.208 7.458 -4.383 1.00 82.75 110 ARG A C 1
ATOM 864 O O . ARG A 1 110 ? -5.759 7.481 -5.478 1.00 82.75 110 ARG A O 1
ATOM 871 N N . ALA A 1 111 ? -4.988 8.564 -3.672 1.00 76.50 111 ALA A N 1
ATOM 872 C CA . ALA A 1 111 ? -5.351 9.898 -4.150 1.00 76.50 111 ALA A CA 1
ATOM 873 C C . ALA A 1 111 ? -4.569 10.307 -5.413 1.00 76.50 111 ALA A C 1
ATOM 875 O O . ALA A 1 111 ? -5.118 10.996 -6.268 1.00 76.50 111 ALA A O 1
ATOM 876 N N . PHE A 1 112 ? -3.327 9.837 -5.569 1.00 80.12 112 PHE A N 1
ATOM 877 C CA . PHE A 1 112 ? -2.531 10.007 -6.792 1.00 80.12 112 PHE A CA 1
ATOM 878 C C . PHE A 1 112 ? -2.842 8.970 -7.884 1.00 80.12 112 PHE A C 1
ATOM 880 O O . PHE A 1 112 ? -2.152 8.922 -8.900 1.00 80.12 112 PHE A O 1
ATOM 887 N N . GLY A 1 113 ? -3.872 8.140 -7.695 1.00 80.75 113 GLY A N 1
ATOM 888 C CA . GLY A 1 113 ? -4.272 7.100 -8.644 1.00 80.75 113 GLY A CA 1
ATOM 889 C C . GLY A 1 113 ? -3.436 5.824 -8.561 1.00 80.75 113 GLY A C 1
ATOM 890 O O . GLY A 1 113 ? -3.602 4.932 -9.389 1.00 80.75 113 GLY A O 1
ATOM 891 N N . TRP A 1 114 ? -2.554 5.706 -7.566 1.00 88.38 114 TRP A N 1
ATOM 892 C CA . TRP A 1 114 ? -1.751 4.507 -7.372 1.00 88.38 114 TRP A CA 1
ATOM 893 C C . TRP A 1 114 ? -2.529 3.488 -6.552 1.00 88.38 114 TRP A C 1
ATOM 895 O O . TRP A 1 114 ? -3.219 3.796 -5.577 1.00 88.38 114 TRP A O 1
ATOM 905 N N . ARG A 1 115 ? -2.352 2.224 -6.900 1.00 89.69 115 ARG A N 1
ATOM 906 C CA . ARG A 1 115 ? -2.800 1.096 -6.094 1.00 89.69 115 ARG A CA 1
ATOM 907 C C . ARG A 1 115 ? -1.762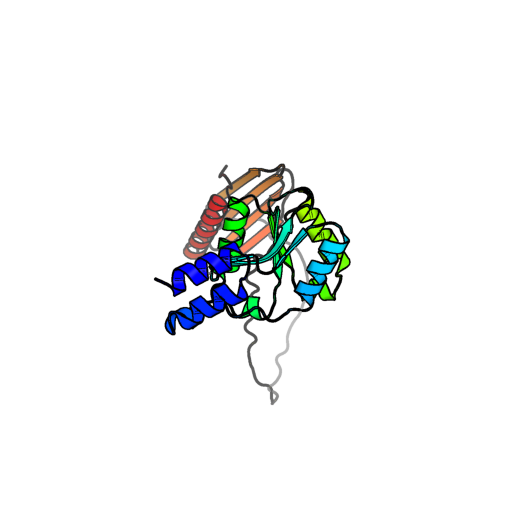 0.811 -5.020 1.00 89.69 115 ARG A C 1
ATOM 909 O O . ARG A 1 115 ? -0.615 1.249 -5.096 1.00 89.69 115 ARG A O 1
ATOM 916 N N . PHE A 1 116 ? -2.185 0.092 -3.990 1.00 89.75 116 PHE A N 1
ATOM 917 C CA . PHE A 1 116 ? -1.353 -0.198 -2.832 1.00 89.75 116 PHE A CA 1
ATOM 918 C C . PHE A 1 116 ? -1.412 -1.682 -2.488 1.00 89.75 116 PHE A C 1
ATOM 920 O O . PHE A 1 116 ? -2.504 -2.250 -2.435 1.00 89.75 116 PHE A O 1
ATOM 927 N N . ALA A 1 117 ? -0.257 -2.285 -2.210 1.00 90.81 117 ALA A N 1
ATOM 928 C CA . ALA A 1 117 ? -0.159 -3.650 -1.714 1.00 90.81 117 ALA A CA 1
ATOM 929 C C . ALA A 1 117 ? 0.831 -3.745 -0.548 1.00 90.81 117 ALA A C 1
ATOM 931 O O . ALA A 1 117 ? 1.953 -3.251 -0.626 1.00 90.81 117 ALA A O 1
ATOM 932 N N . LEU A 1 118 ? 0.423 -4.445 0.511 1.00 90.62 118 LEU A N 1
ATOM 933 C CA . LEU A 1 118 ? 1.327 -4.904 1.558 1.00 90.62 118 LEU A CA 1
ATOM 934 C C . LEU A 1 118 ? 1.730 -6.353 1.263 1.00 90.62 118 LEU A C 1
ATOM 936 O O . LEU A 1 118 ? 0.877 -7.205 0.991 1.00 90.62 118 LEU A O 1
ATOM 940 N N . VAL A 1 119 ? 3.025 -6.633 1.312 1.00 91.94 119 VAL A N 1
ATOM 941 C CA . VAL A 1 119 ? 3.587 -7.977 1.205 1.00 91.94 119 VAL A CA 1
ATOM 942 C C . VAL A 1 119 ? 4.187 -8.348 2.548 1.00 91.94 119 VAL A C 1
ATOM 944 O O . VAL A 1 119 ? 5.023 -7.621 3.080 1.00 91.94 119 VAL A O 1
ATOM 947 N N . LEU A 1 120 ? 3.743 -9.479 3.091 1.00 91.81 120 LEU A N 1
ATOM 948 C CA . LEU A 1 120 ? 4.363 -10.060 4.267 1.00 91.81 120 LEU A CA 1
ATOM 949 C C . LEU A 1 120 ? 5.525 -10.947 3.830 1.00 91.81 120 LEU A C 1
ATOM 951 O O . LEU A 1 120 ? 5.407 -11.767 2.920 1.00 91.81 120 LEU A O 1
ATOM 955 N N . THR A 1 121 ? 6.635 -10.822 4.532 1.00 91.62 121 THR A N 1
ATOM 956 C CA . THR A 1 121 ? 7.859 -11.593 4.368 1.00 91.62 121 THR A CA 1
ATOM 957 C C . THR A 1 121 ? 7.547 -13.061 4.609 1.00 91.62 121 THR A C 1
ATOM 959 O O . THR A 1 121 ? 8.029 -13.926 3.884 1.00 91.62 121 THR A O 1
ATOM 962 N N . LYS A 1 122 ? 6.651 -13.347 5.563 1.00 91.75 122 LYS A N 1
ATOM 963 C CA . LYS A 1 122 ? 6.099 -14.686 5.775 1.00 91.75 122 LYS A CA 1
ATOM 964 C C . LYS A 1 122 ? 5.456 -15.252 4.504 1.00 91.75 122 LYS A C 1
ATOM 966 O O . LYS A 1 122 ? 5.785 -16.376 4.141 1.00 91.75 122 LYS A O 1
ATOM 971 N N . ASP A 1 123 ? 4.568 -14.503 3.848 1.00 91.81 123 ASP A N 1
ATOM 972 C CA . ASP A 1 123 ? 3.868 -14.972 2.642 1.00 91.81 123 ASP A CA 1
ATOM 973 C C . ASP A 1 123 ? 4.868 -15.236 1.514 1.00 91.81 123 ASP A C 1
ATOM 975 O O . ASP A 1 123 ? 4.779 -16.250 0.829 1.00 91.81 123 ASP A O 1
ATOM 979 N N . TRP A 1 124 ? 5.867 -14.358 1.375 1.00 92.62 124 TRP A N 1
ATOM 980 C CA . TRP A 1 124 ? 6.942 -14.525 0.401 1.00 92.62 124 TRP A CA 1
ATOM 981 C C . TRP A 1 124 ? 7.730 -15.821 0.612 1.00 92.62 124 TRP A C 1
ATOM 983 O O . TRP A 1 124 ? 8.013 -16.523 -0.349 1.00 92.62 124 TRP A O 1
ATOM 993 N N . TYR A 1 125 ? 8.072 -16.172 1.854 1.00 91.50 125 TYR A N 1
ATOM 994 C CA . TYR A 1 125 ? 8.775 -17.428 2.141 1.00 91.50 125 TYR A CA 1
ATOM 995 C C . TYR A 1 125 ? 7.901 -18.676 1.978 1.00 91.50 125 TYR A C 1
ATOM 997 O O . TYR A 1 125 ? 8.444 -19.767 1.812 1.00 91.50 125 TYR A O 1
ATOM 1005 N N . GLN A 1 126 ? 6.577 -18.539 2.059 1.00 93.44 126 GLN A N 1
ATOM 1006 C CA . GLN A 1 126 ? 5.651 -19.654 1.868 1.00 93.44 126 GLN A CA 1
ATOM 1007 C C . GLN A 1 126 ? 5.431 -19.955 0.387 1.00 93.44 126 GLN A C 1
ATOM 1009 O O . GLN A 1 126 ? 5.603 -21.101 -0.023 1.00 93.44 126 GLN A O 1
ATOM 1014 N N . ASP A 1 127 ? 5.065 -18.941 -0.397 1.00 94.12 127 ASP A N 1
ATOM 1015 C CA . ASP A 1 127 ? 4.824 -19.074 -1.832 1.00 94.12 127 ASP A CA 1
ATOM 1016 C C . ASP A 1 127 ? 5.121 -17.746 -2.561 1.00 94.12 127 ASP A C 1
ATOM 1018 O O . ASP A 1 127 ? 4.253 -16.870 -2.669 1.00 94.12 127 ASP A O 1
ATOM 1022 N N . PRO A 1 128 ? 6.354 -17.568 -3.075 1.00 92.94 128 PRO A N 1
ATOM 1023 C CA . PRO A 1 128 ? 6.714 -16.379 -3.840 1.00 92.94 128 PRO A CA 1
ATOM 1024 C C . PRO A 1 128 ? 5.863 -16.201 -5.102 1.00 92.94 128 PRO A C 1
ATOM 1026 O O . PRO A 1 128 ? 5.556 -15.071 -5.483 1.00 92.94 128 PRO A O 1
ATOM 1029 N N . GLU A 1 129 ? 5.477 -17.296 -5.764 1.00 93.31 129 GLU A N 1
ATOM 1030 C CA . GLU A 1 129 ? 4.729 -17.240 -7.021 1.00 93.31 129 GLU A CA 1
ATOM 1031 C C . GLU A 1 129 ? 3.298 -16.749 -6.785 1.00 93.31 129 GLU A C 1
ATOM 1033 O O . GLU A 1 129 ? 2.821 -15.900 -7.542 1.00 93.31 129 GLU A O 1
ATOM 1038 N N . ASP A 1 130 ? 2.635 -17.186 -5.708 1.00 93.69 130 ASP A N 1
ATOM 1039 C CA . ASP A 1 130 ? 1.322 -16.649 -5.322 1.00 93.69 130 ASP A CA 1
ATOM 1040 C C . ASP A 1 130 ? 1.387 -15.146 -5.021 1.00 93.69 130 ASP A C 1
ATOM 1042 O O . ASP A 1 130 ? 0.567 -14.373 -5.529 1.00 93.69 130 ASP A O 1
ATOM 1046 N N . VAL A 1 131 ? 2.403 -14.697 -4.273 1.00 94.00 131 VAL A N 1
ATOM 1047 C CA . VAL A 1 131 ? 2.608 -13.266 -3.995 1.00 94.00 131 VAL A CA 1
ATOM 1048 C C . VAL A 1 131 ? 2.775 -12.484 -5.294 1.00 94.00 131 VAL A C 1
ATOM 1050 O O . VAL A 1 131 ? 2.128 -11.453 -5.484 1.00 94.00 131 VAL A O 1
ATOM 1053 N N . MET A 1 132 ? 3.596 -12.977 -6.216 1.00 94.25 132 MET A N 1
ATOM 1054 C CA . MET A 1 132 ? 3.814 -12.329 -7.505 1.00 94.25 132 MET A CA 1
ATOM 1055 C C . MET A 1 132 ? 2.535 -12.279 -8.356 1.00 94.25 132 MET A C 1
ATOM 1057 O O . MET A 1 132 ? 2.196 -11.231 -8.910 1.00 94.25 132 MET A O 1
ATOM 1061 N N . ASN A 1 133 ? 1.770 -13.370 -8.403 1.00 93.62 133 ASN A N 1
ATOM 1062 C CA . ASN A 1 133 ? 0.490 -13.435 -9.116 1.00 93.62 133 ASN A CA 1
ATOM 1063 C C . ASN A 1 133 ? -0.555 -12.499 -8.495 1.00 93.62 133 ASN A C 1
ATOM 1065 O O . ASN A 1 133 ? -1.328 -11.850 -9.206 1.00 93.62 133 ASN A O 1
ATOM 1069 N N . ARG A 1 134 ? -0.554 -12.371 -7.164 1.00 93.88 134 ARG A N 1
ATOM 1070 C CA . ARG A 1 134 ? -1.364 -11.387 -6.444 1.00 93.88 134 ARG A CA 1
ATOM 1071 C C . ARG A 1 134 ? -0.980 -9.965 -6.839 1.00 93.88 134 ARG A C 1
ATOM 1073 O O . ARG A 1 134 ? -1.876 -9.178 -7.131 1.00 93.88 134 ARG A O 1
ATOM 1080 N N . LEU A 1 135 ? 0.311 -9.634 -6.874 1.00 92.88 135 LEU A N 1
ATOM 1081 C CA . LEU A 1 135 ? 0.780 -8.303 -7.273 1.00 92.88 135 LEU A CA 1
ATOM 1082 C C . LEU A 1 135 ? 0.399 -7.971 -8.720 1.00 92.88 135 LEU A C 1
ATOM 1084 O O . LEU A 1 135 ? -0.044 -6.858 -8.980 1.00 92.88 135 LEU A O 1
ATOM 1088 N N . GLU A 1 136 ? 0.468 -8.930 -9.642 1.00 91.62 136 GLU A N 1
ATOM 1089 C CA . GLU A 1 136 ? -0.007 -8.736 -11.017 1.00 91.62 136 GLU A CA 1
ATOM 1090 C C . GLU A 1 136 ? -1.506 -8.485 -11.117 1.00 91.62 136 GLU A C 1
ATOM 1092 O O . GLU A 1 136 ? -1.935 -7.596 -11.851 1.00 91.62 136 GLU A O 1
ATOM 1097 N N . ARG A 1 137 ? -2.317 -9.230 -10.364 1.00 90.44 137 ARG A N 1
ATOM 1098 C CA . ARG A 1 137 ? -3.761 -8.981 -10.274 1.00 90.44 137 ARG A CA 1
ATOM 1099 C C . ARG A 1 137 ? -4.028 -7.566 -9.738 1.00 90.44 137 ARG A C 1
ATOM 1101 O O . ARG A 1 137 ? -4.884 -6.828 -10.234 1.00 90.44 137 ARG A O 1
ATOM 1108 N N . VAL A 1 138 ? -3.210 -7.141 -8.772 1.00 90.31 138 VAL A N 1
ATOM 1109 C CA . VAL A 1 138 ? -3.175 -5.771 -8.242 1.00 90.31 138 VAL A CA 1
ATOM 1110 C C . VAL A 1 138 ? -2.543 -4.764 -9.210 1.00 90.31 138 VAL A C 1
ATOM 1112 O O . VAL A 1 138 ? -2.720 -3.571 -9.022 1.00 90.31 138 VAL A O 1
ATOM 1115 N N . LEU A 1 139 ? -1.930 -5.159 -10.318 1.00 88.00 139 LEU A N 1
ATOM 1116 C CA . LEU A 1 139 ? -1.537 -4.244 -11.398 1.00 88.00 139 LEU A CA 1
ATOM 1117 C C . LEU A 1 139 ? -2.635 -4.143 -12.468 1.00 88.00 139 LEU A C 1
ATOM 1119 O O . LEU A 1 139 ? -3.000 -3.041 -12.851 1.00 88.00 139 LEU A O 1
ATOM 1123 N N . LYS A 1 140 ? -3.268 -5.262 -12.842 1.00 87.19 140 LYS A N 1
ATOM 1124 C CA . LYS A 1 140 ? -4.252 -5.368 -13.945 1.00 87.19 140 LYS A CA 1
ATOM 1125 C C . LYS A 1 140 ? -5.641 -4.759 -13.707 1.00 87.19 140 LYS A C 1
ATOM 1127 O O . LYS A 1 140 ? -6.445 -4.674 -14.621 1.00 87.19 140 LYS A O 1
ATOM 1132 N N . GLY A 1 141 ? -5.954 -4.358 -12.487 1.00 82.31 141 GLY A N 1
ATOM 1133 C CA . GLY A 1 141 ? -7.265 -3.831 -12.070 1.00 82.31 141 GLY A CA 1
ATOM 1134 C C . GLY A 1 141 ? -8.085 -4.850 -11.288 1.00 82.31 141 GLY A C 1
ATOM 1135 O O . GLY A 1 141 ? -9.019 -4.493 -10.587 1.00 82.31 141 GLY A O 1
ATOM 1136 N N . GLU A 1 142 ? -7.678 -6.113 -11.333 1.00 76.19 142 GLU A N 1
ATOM 1137 C CA . GLU A 1 142 ? -8.466 -7.285 -10.942 1.00 76.19 142 GLU A CA 1
ATOM 1138 C C . GLU A 1 142 ? -8.397 -7.613 -9.444 1.00 76.19 142 GLU A C 1
ATOM 1140 O O . GLU A 1 142 ? -8.754 -8.714 -9.024 1.00 76.19 142 GLU A O 1
ATOM 1145 N N . ALA A 1 143 ? -7.870 -6.707 -8.617 1.00 58.50 143 ALA A N 1
ATOM 1146 C CA . ALA A 1 143 ? -7.763 -6.988 -7.195 1.00 58.50 143 ALA A CA 1
ATOM 1147 C C . ALA A 1 143 ? -9.154 -6.925 -6.576 1.00 58.50 143 ALA A C 1
ATOM 1149 O O . ALA A 1 143 ? -9.647 -5.846 -6.259 1.00 58.50 143 ALA A O 1
ATOM 1150 N N . GLU A 1 144 ? -9.746 -8.098 -6.369 1.00 47.16 144 GLU A N 1
ATOM 1151 C CA . GLU A 1 144 ? -10.665 -8.298 -5.264 1.00 47.16 144 GLU A CA 1
ATOM 1152 C C . GLU A 1 144 ? -9.963 -7.771 -4.013 1.00 47.16 144 GLU A C 1
ATOM 1154 O O . GLU A 1 144 ? -8.933 -8.300 -3.578 1.00 47.16 144 GLU A O 1
ATOM 1159 N N . GLU A 1 145 ? -10.500 -6.695 -3.444 1.00 44.34 145 GLU A N 1
ATOM 1160 C CA . GLU A 1 145 ? -10.349 -6.456 -2.024 1.00 44.34 145 GLU A CA 1
ATOM 1161 C C . GLU A 1 145 ? -10.887 -7.723 -1.356 1.00 44.34 145 GLU A C 1
ATOM 1163 O O . GLU A 1 145 ? -12.086 -7.862 -1.125 1.00 44.34 145 GLU A O 1
ATOM 1168 N N . LYS A 1 146 ? -10.006 -8.688 -1.064 1.00 38.53 146 LYS A N 1
ATOM 1169 C CA . LYS A 1 146 ? -10.221 -9.541 0.094 1.00 38.53 146 LYS A CA 1
ATOM 1170 C C . LYS A 1 146 ? -10.257 -8.559 1.251 1.00 38.53 146 LYS A C 1
ATOM 1172 O O . LYS A 1 146 ? -9.220 -8.208 1.812 1.00 38.53 146 LYS A O 1
ATOM 1177 N N . GLU A 1 147 ? -11.454 -8.042 1.518 1.00 35.47 147 GLU A N 1
ATOM 1178 C CA . GLU A 1 147 ? -11.873 -7.583 2.822 1.00 35.47 147 GLU A CA 1
ATOM 1179 C C . GLU A 1 147 ? -11.420 -8.724 3.725 1.00 35.47 147 GLU A C 1
ATOM 1181 O O . GLU A 1 147 ? -11.993 -9.813 3.719 1.00 35.47 147 GLU A O 1
ATOM 1186 N N . VAL A 1 148 ? -10.254 -8.548 4.353 1.00 35.88 148 VAL A N 1
ATOM 1187 C CA . VAL A 1 148 ? -9.870 -9.387 5.469 1.00 35.88 148 VAL A CA 1
ATOM 1188 C C . VAL A 1 148 ? -11.020 -9.142 6.416 1.00 35.88 148 VAL A C 1
ATOM 1190 O O . VAL A 1 148 ? -11.135 -8.054 6.982 1.00 35.88 148 VAL A O 1
ATOM 1193 N N . GLU A 1 149 ? -11.937 -10.100 6.468 1.00 35.16 149 GLU A N 1
ATOM 1194 C CA . GLU A 1 149 ? -12.924 -10.213 7.513 1.00 35.16 149 GLU A CA 1
ATOM 1195 C C . GLU A 1 149 ? -12.085 -10.370 8.774 1.00 35.16 149 GLU A C 1
ATOM 1197 O O . GLU A 1 149 ? -11.707 -11.467 9.172 1.00 35.16 149 GLU A O 1
ATOM 1202 N N . LEU A 1 150 ? -11.646 -9.228 9.316 1.00 34.38 150 LEU A N 1
ATOM 1203 C CA . LEU A 1 150 ? -11.154 -9.111 10.667 1.00 34.38 150 LEU A CA 1
ATOM 1204 C C . LEU A 1 150 ? -12.233 -9.813 11.472 1.00 34.38 150 LEU A C 1
ATOM 1206 O O . LEU A 1 150 ? -13.380 -9.351 11.427 1.00 34.38 150 LEU A O 1
ATOM 1210 N N . PRO A 1 151 ? -11.918 -10.912 12.173 1.00 40.78 151 PRO A N 1
ATOM 1211 C CA . PRO A 1 151 ? -12.803 -11.373 13.211 1.00 40.78 151 PRO A CA 1
ATOM 1212 C C . PRO A 1 151 ? -12.974 -10.170 14.137 1.00 40.78 151 PRO A C 1
ATOM 1214 O O . PRO A 1 151 ? -12.064 -9.797 14.877 1.00 40.78 151 PRO A O 1
ATOM 1217 N N . LEU A 1 152 ? -14.118 -9.492 14.036 1.00 45.59 152 LEU A N 1
ATOM 1218 C CA . LEU A 1 152 ? -14.595 -8.546 15.033 1.00 45.59 152 LEU A CA 1
ATOM 1219 C C . LEU A 1 152 ? -15.054 -9.382 16.223 1.00 45.59 152 LEU A C 1
ATOM 1221 O O . LEU A 1 152 ? -16.215 -9.377 16.613 1.00 45.59 152 LEU A O 1
ATOM 1225 N N . GLU A 1 153 ? -14.122 -10.140 16.778 1.00 48.09 153 GLU A N 1
ATOM 1226 C CA . GLU A 1 153 ? -14.245 -10.724 18.086 1.00 48.09 153 GLU A CA 1
ATOM 1227 C C . GLU A 1 153 ? -13.263 -9.954 18.965 1.00 48.09 153 GLU A C 1
ATOM 1229 O O . GLU A 1 153 ? -12.050 -10.038 18.751 1.00 48.09 153 GLU A O 1
ATOM 1234 N N . PRO A 1 154 ? -13.710 -9.234 20.009 1.00 43.06 154 PRO A N 1
ATOM 1235 C CA . PRO A 1 154 ? -12.933 -9.304 21.224 1.00 43.06 154 PRO A CA 1
ATOM 1236 C C . PRO A 1 154 ? -12.977 -10.779 21.620 1.00 43.06 154 PRO A C 1
ATOM 1238 O O . PRO A 1 154 ? -13.967 -11.237 22.192 1.00 43.06 154 PRO A O 1
ATOM 1241 N N . ALA A 1 155 ? -11.932 -11.534 21.266 1.00 40.91 155 ALA A N 1
ATOM 1242 C CA . ALA A 1 155 ? -11.697 -12.818 21.897 1.00 40.91 155 ALA A CA 1
ATOM 1243 C C . ALA A 1 155 ? -11.826 -12.558 23.404 1.00 40.91 155 ALA A C 1
ATOM 1245 O O . ALA A 1 155 ? -11.147 -11.651 23.910 1.00 40.91 155 ALA A O 1
ATOM 1246 N N . PRO A 1 156 ? -12.727 -13.243 24.130 1.00 38.62 156 PRO A N 1
ATOM 1247 C CA . PRO A 1 156 ? -12.703 -13.146 25.568 1.00 38.62 156 PRO A CA 1
ATOM 1248 C C . PRO A 1 156 ? -11.306 -13.606 25.970 1.00 38.62 156 PRO A C 1
ATOM 1250 O O . PRO A 1 156 ? -10.944 -14.768 25.799 1.00 38.62 156 PRO A O 1
ATOM 1253 N N . VAL A 1 157 ? -10.496 -12.673 26.471 1.00 41.44 157 VAL A N 1
ATOM 1254 C CA . VAL A 1 157 ? -9.388 -12.996 27.360 1.00 41.44 157 VAL A CA 1
ATOM 1255 C C . VAL A 1 157 ? -10.053 -13.657 28.556 1.00 41.44 157 VAL A C 1
ATOM 1257 O O . VAL A 1 157 ? -10.429 -13.008 29.530 1.00 41.44 157 VAL A O 1
ATOM 1260 N N . THR A 1 158 ? -10.295 -14.962 28.434 1.00 36.16 158 THR A N 1
ATOM 1261 C CA . THR A 1 158 ? -10.496 -15.846 29.566 1.00 36.16 158 THR A CA 1
ATOM 1262 C C . THR A 1 158 ? -9.316 -15.562 30.466 1.00 36.16 158 THR A C 1
ATOM 1264 O O . THR A 1 158 ? -8.167 -15.797 30.088 1.00 36.16 158 THR A O 1
ATOM 1267 N N . GLN A 1 159 ? -9.605 -14.949 31.610 1.00 37.28 159 GLN A N 1
ATOM 1268 C CA . GLN A 1 159 ? -8.652 -14.814 32.689 1.00 37.28 159 GLN A CA 1
ATOM 1269 C C . GLN A 1 159 ? -8.193 -16.234 33.003 1.00 37.28 159 GLN A C 1
ATOM 1271 O O . GLN A 1 159 ? -8.924 -17.011 33.610 1.00 37.28 159 GLN A O 1
ATOM 1276 N N . ALA A 1 160 ? -7.014 -16.598 32.504 1.00 35.94 160 ALA A N 1
ATOM 1277 C CA . ALA A 1 160 ? -6.306 -17.761 32.979 1.00 35.94 160 ALA A CA 1
ATOM 1278 C C . ALA A 1 160 ? -5.977 -17.452 34.438 1.00 35.94 160 ALA A C 1
ATOM 1280 O O . ALA A 1 160 ? -5.054 -16.693 34.740 1.00 35.94 160 ALA A O 1
ATOM 1281 N N . GLU A 1 161 ? -6.820 -17.969 35.329 1.00 37.06 161 GLU A N 1
ATOM 1282 C CA . GLU A 1 161 ? -6.551 -18.066 36.749 1.00 37.06 161 GLU A CA 1
ATOM 1283 C C . GLU A 1 161 ? -5.161 -18.676 36.921 1.00 37.06 161 GLU A C 1
ATOM 1285 O O . GLU A 1 161 ? -4.940 -19.870 36.712 1.00 37.06 161 GLU A O 1
ATOM 1290 N N . VAL A 1 162 ? -4.204 -17.846 37.326 1.00 40.50 162 VAL A N 1
ATOM 1291 C CA . VAL A 1 162 ? -2.955 -18.326 37.901 1.00 40.50 162 VAL A CA 1
ATOM 1292 C C . VAL A 1 162 ? -3.306 -18.831 39.297 1.00 40.50 162 VAL A C 1
ATOM 1294 O O . VAL A 1 162 ? -3.191 -18.111 40.286 1.00 40.50 162 VAL A O 1
ATOM 1297 N N . LYS A 1 163 ? -3.794 -20.070 39.383 1.00 32.84 163 LYS A N 1
ATOM 1298 C CA . LYS A 1 163 ? -3.856 -20.809 40.643 1.00 32.84 163 LYS A CA 1
ATOM 1299 C C . LYS A 1 163 ? -2.803 -21.903 40.625 1.00 32.84 163 LYS A C 1
ATOM 1301 O O . LYS A 1 163 ? -2.896 -22.892 39.903 1.00 32.84 163 LYS A O 1
ATOM 1306 N N . ALA A 1 164 ? -1.780 -21.654 41.435 1.00 34.78 164 ALA A N 1
ATOM 1307 C CA . ALA A 1 164 ? -0.723 -22.575 41.792 1.00 34.78 164 ALA A CA 1
ATOM 1308 C C . ALA A 1 164 ? -1.288 -23.935 42.230 1.00 34.78 164 ALA A C 1
ATOM 1310 O O . ALA A 1 164 ? -2.235 -24.017 43.014 1.00 34.78 164 ALA A O 1
ATOM 1311 N N . GLN A 1 165 ? -0.669 -25.005 41.740 1.00 32.94 165 GLN A N 1
ATOM 1312 C CA . GLN A 1 165 ? -0.847 -26.350 42.271 1.00 32.94 165 GLN A CA 1
ATOM 1313 C C . GLN A 1 165 ? -0.129 -26.458 43.623 1.00 32.94 165 GLN A C 1
ATOM 1315 O O . GLN A 1 165 ? 1.044 -26.101 43.715 1.00 32.94 165 GLN A O 1
ATOM 1320 N N . SER A 1 166 ? -0.786 -27.003 44.653 1.00 29.83 166 SER A N 1
ATOM 1321 C CA . SER A 1 166 ? -0.500 -28.357 45.181 1.00 29.83 166 SER A CA 1
ATOM 1322 C C . SER A 1 166 ? -0.998 -28.583 46.627 1.00 29.83 166 SER A C 1
ATOM 1324 O O . SER A 1 166 ? -0.722 -27.786 47.515 1.00 29.83 166 SER A O 1
ATOM 1326 N N . ASN A 1 167 ? -1.671 -29.738 46.803 1.00 30.75 167 ASN A N 1
ATOM 1327 C CA . ASN A 1 167 ? -1.940 -30.559 48.008 1.00 30.75 167 ASN A CA 1
ATOM 1328 C C . ASN A 1 167 ? -2.736 -29.946 49.188 1.00 30.75 167 ASN A C 1
ATOM 1330 O O . ASN A 1 167 ? -2.520 -28.815 49.584 1.00 30.75 167 ASN A O 1
ATOM 1334 N N . THR A 1 168 ? -3.692 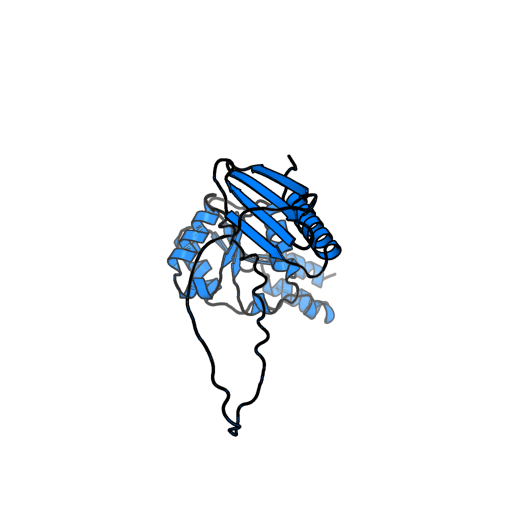-30.626 49.843 1.00 27.64 168 THR A N 1
ATOM 1335 C CA . THR A 1 168 ? -3.828 -32.061 50.184 1.00 27.64 168 THR A CA 1
ATOM 1336 C C . THR A 1 168 ? -5.305 -32.381 50.530 1.00 27.64 168 THR A C 1
ATOM 1338 O O . THR A 1 168 ? -6.039 -31.498 50.962 1.00 27.64 168 THR A O 1
ATOM 1341 N N . ALA A 1 169 ? -5.735 -33.633 50.336 1.00 34.12 169 ALA A N 1
ATOM 1342 C CA . ALA A 1 169 ? -7.071 -34.203 50.614 1.00 34.12 169 ALA A CA 1
ATOM 1343 C C . ALA A 1 169 ? -7.372 -34.403 52.131 1.00 34.12 169 ALA A C 1
ATOM 1345 O O . ALA A 1 169 ? -6.466 -34.190 52.933 1.00 34.12 169 ALA A O 1
ATOM 1346 N N . PRO A 1 170 ? -8.500 -35.028 52.556 1.00 38.56 170 PRO A N 1
ATOM 1347 C CA . PRO A 1 170 ? -9.918 -34.908 52.164 1.00 38.56 170 PRO A CA 1
ATOM 1348 C C . PRO A 1 170 ? -10.854 -34.706 53.394 1.00 38.56 170 PRO A C 1
ATOM 1350 O O . PRO A 1 170 ? -10.474 -34.986 54.527 1.00 38.56 170 PRO A O 1
ATOM 1353 N N . ALA A 1 171 ? -12.126 -34.337 53.189 1.00 30.58 171 ALA A N 1
ATOM 1354 C CA . ALA A 1 171 ? -13.170 -34.526 54.207 1.00 30.58 171 ALA A CA 1
ATOM 1355 C C . ALA A 1 171 ? -14.510 -34.963 53.582 1.00 30.58 171 ALA A C 1
ATOM 1357 O O . ALA A 1 171 ? -15.212 -34.194 52.937 1.00 30.58 171 ALA A O 1
ATOM 1358 N N . SER A 1 172 ? -14.766 -36.260 53.760 1.00 28.55 172 SER A N 1
ATOM 1359 C CA . SER A 1 172 ? -16.028 -36.979 53.989 1.00 28.55 172 SER A CA 1
ATOM 1360 C C . SER A 1 172 ? -17.368 -36.541 53.363 1.00 28.55 172 SER A C 1
ATOM 1362 O O . SER A 1 172 ? -17.973 -35.555 53.765 1.00 28.55 172 SER A O 1
ATOM 1364 N N . VAL A 1 173 ? -17.877 -37.466 52.536 1.00 26.69 173 VAL A N 1
ATOM 1365 C CA . VAL A 1 173 ? -19.185 -38.165 52.592 1.00 26.69 173 VAL A CA 1
ATOM 1366 C C . VAL A 1 173 ? -20.468 -37.338 52.768 1.00 26.69 173 VAL A C 1
ATOM 1368 O O . VAL A 1 173 ? -20.769 -36.837 53.845 1.00 26.69 173 VAL A O 1
ATOM 1371 N N . GLY A 1 174 ? -21.328 -37.393 51.746 1.00 27.83 174 GLY A N 1
ATOM 1372 C CA . GLY A 1 174 ? -22.740 -37.017 51.838 1.00 27.83 174 GLY A CA 1
ATOM 1373 C C . GLY A 1 174 ? -23.534 -37.484 50.620 1.00 27.83 174 GLY A C 1
ATOM 1374 O O . GLY A 1 174 ? -23.529 -36.844 49.579 1.00 27.83 174 GLY A O 1
ATOM 1375 N N . VAL A 1 175 ? -24.164 -38.646 50.762 1.00 25.11 175 VAL A N 1
ATOM 1376 C CA . VAL A 1 175 ? -24.979 -39.394 49.795 1.00 25.11 175 VAL A CA 1
ATOM 1377 C C . VAL A 1 175 ? -26.225 -38.618 49.346 1.00 25.11 175 VAL A C 1
ATOM 1379 O O . VAL A 1 175 ? -26.912 -38.049 50.187 1.00 25.11 175 VAL A O 1
ATOM 1382 N N . GLY A 1 176 ? -26.621 -38.750 48.071 1.00 24.08 176 GLY A N 1
ATOM 1383 C CA . GLY A 1 176 ? -28.052 -38.840 47.750 1.00 24.08 176 GLY A CA 1
ATOM 1384 C C . GLY A 1 176 ? -28.558 -38.194 46.457 1.00 24.08 176 GLY A C 1
ATOM 1385 O O . GLY A 1 176 ? -28.750 -36.992 46.400 1.00 24.08 176 GLY A O 1
ATOM 1386 N N . ALA A 1 177 ? -28.951 -39.075 45.527 1.00 27.31 177 ALA A N 1
ATOM 1387 C CA . ALA A 1 177 ? -30.070 -38.953 44.576 1.00 27.31 177 ALA A CA 1
ATOM 1388 C C . ALA A 1 177 ? -29.891 -38.189 43.235 1.00 27.31 177 ALA A C 1
ATOM 1390 O O . ALA A 1 177 ? -29.993 -36.975 43.165 1.00 27.31 177 ALA A O 1
ATOM 1391 N N . ARG A 1 178 ? -29.724 -38.995 42.160 1.00 26.16 178 ARG A N 1
ATOM 1392 C CA . ARG A 1 178 ? -30.613 -39.166 40.968 1.00 26.16 178 ARG A CA 1
ATOM 1393 C C . ARG A 1 178 ? -31.247 -37.880 40.376 1.00 26.16 178 ARG A C 1
ATOM 1395 O O . ARG A 1 178 ? -31.914 -37.166 41.099 1.00 26.16 178 ARG A O 1
ATOM 1402 N N . LYS A 1 179 ? -31.287 -37.609 39.064 1.00 26.83 179 LYS A N 1
ATOM 1403 C CA . LYS A 1 179 ? -31.097 -38.399 37.828 1.00 26.83 179 LYS A CA 1
ATOM 1404 C C . LYS A 1 179 ? -31.228 -37.434 36.617 1.00 26.83 179 LYS A C 1
ATOM 1406 O O . LYS A 1 179 ? -32.013 -36.502 36.728 1.00 26.83 179 LYS A O 1
ATOM 1411 N N . SER A 1 180 ? -30.542 -37.756 35.507 1.00 26.00 180 SER A N 1
ATOM 1412 C CA . SER A 1 180 ? -30.960 -37.668 34.075 1.00 26.00 180 SER A CA 1
ATOM 1413 C C . SER A 1 180 ? -31.438 -36.318 33.489 1.00 26.00 180 SER A C 1
ATOM 1415 O O . SER A 1 180 ? -32.341 -35.706 34.036 1.00 26.00 180 SER A O 1
ATOM 1417 N N . GLU A 1 181 ? -30.788 -35.814 32.420 1.00 27.14 181 GLU A N 1
ATOM 1418 C CA . GLU A 1 181 ? -31.265 -35.827 31.000 1.00 27.14 181 GLU A CA 1
ATOM 1419 C C . GLU A 1 181 ? -32.550 -35.003 30.779 1.00 27.14 181 GLU A C 1
ATOM 1421 O O . GLU A 1 181 ? -33.479 -35.088 31.559 1.00 27.14 181 GLU A O 1
ATOM 1426 N N . SER A 1 182 ? -32.800 -34.241 29.722 1.00 29.28 182 SER A N 1
ATOM 1427 C CA . SER A 1 182 ? -32.201 -33.963 28.420 1.00 29.28 182 SER A CA 1
ATOM 1428 C C . SER A 1 182 ? -33.140 -32.916 27.788 1.00 29.28 182 SER A C 1
ATOM 1430 O O . SER A 1 182 ? -34.336 -32.937 28.066 1.00 29.28 182 SER A O 1
ATOM 1432 N N . ALA A 1 183 ? -32.606 -32.079 26.899 1.00 30.44 183 ALA A N 1
ATOM 1433 C CA . ALA A 1 183 ? -33.312 -31.454 25.777 1.00 30.44 183 ALA A CA 1
ATOM 1434 C C . ALA A 1 183 ? -34.473 -30.451 26.001 1.00 30.44 183 ALA A C 1
ATOM 1436 O O . ALA A 1 183 ? -35.341 -30.572 26.854 1.00 30.44 183 ALA A O 1
ATOM 1437 N N . ALA A 1 184 ? -34.519 -29.547 25.018 1.00 25.31 184 ALA A N 1
ATOM 1438 C CA . ALA A 1 184 ? -35.649 -28.755 24.536 1.00 25.31 184 ALA A CA 1
ATOM 1439 C C . ALA A 1 184 ? -35.902 -27.368 25.160 1.00 25.31 184 ALA A C 1
ATOM 1441 O O . ALA A 1 184 ? -35.942 -27.152 26.365 1.00 25.31 184 ALA A O 1
ATOM 1442 N N . SER A 1 185 ? -36.072 -26.426 24.227 1.00 46.56 185 SER A N 1
ATOM 1443 C CA . SER A 1 185 ? -36.383 -25.002 24.349 1.00 46.56 185 SER A CA 1
ATOM 1444 C C . SER A 1 185 ? -37.498 -24.656 25.342 1.00 46.56 185 SER A C 1
ATOM 1446 O O . SER A 1 185 ? -38.457 -25.414 25.458 1.00 46.56 185 SER A O 1
ATOM 1448 N N . PRO A 1 186 ? -37.520 -23.415 25.861 1.00 38.41 186 PRO A N 1
ATOM 1449 C CA . PRO A 1 186 ? -38.767 -22.797 26.302 1.00 38.41 186 PRO A CA 1
ATOM 1450 C C . PRO A 1 186 ? -39.244 -21.705 25.329 1.00 38.41 186 PRO A C 1
ATOM 1452 O O . PRO A 1 186 ? -38.546 -20.728 25.059 1.00 38.41 186 PRO A O 1
ATOM 1455 N N . LYS A 1 187 ? -40.480 -21.871 24.840 1.00 32.72 187 LYS A N 1
ATOM 1456 C CA . LYS A 1 187 ? -41.337 -20.824 24.259 1.00 32.72 187 LYS A CA 1
ATOM 1457 C C . LYS A 1 187 ? -42.105 -20.089 25.382 1.00 32.72 187 LYS A C 1
ATOM 1459 O O . LYS A 1 187 ? -42.691 -20.761 26.219 1.00 32.72 187 LYS A O 1
ATOM 1464 N N . ALA A 1 188 ? -42.176 -18.752 25.259 1.00 33.69 188 ALA A N 1
ATOM 1465 C CA . ALA A 1 188 ? -43.215 -17.775 25.688 1.00 33.69 188 ALA A CA 1
ATOM 1466 C C . ALA A 1 188 ? -43.537 -17.581 27.201 1.00 33.69 188 ALA A C 1
ATOM 1468 O O . ALA A 1 188 ? -44.038 -18.495 27.838 1.00 33.69 188 ALA A O 1
ATOM 1469 N N . GLN A 1 189 ? -43.212 -16.421 27.821 1.00 39.69 189 GLN A N 1
ATOM 1470 C CA . GLN A 1 189 ? -43.977 -15.135 28.007 1.00 39.69 189 GLN A CA 1
ATOM 1471 C C . GLN A 1 189 ? -44.441 -14.993 29.492 1.00 39.69 189 GLN A C 1
ATOM 1473 O O . GLN A 1 189 ? -44.452 -16.028 30.148 1.00 39.69 189 GLN A O 1
ATOM 1478 N N . PRO A 1 190 ? -44.837 -13.826 30.083 1.00 49.50 190 PRO A N 1
ATOM 1479 C CA . PRO A 1 190 ? -45.057 -12.471 29.556 1.00 49.50 190 PRO A CA 1
ATOM 1480 C C . PRO A 1 190 ? -44.454 -11.322 30.416 1.00 49.50 190 PRO A C 1
ATOM 1482 O O . PRO A 1 190 ? -44.260 -11.408 31.624 1.00 49.50 190 PRO A O 1
ATOM 1485 N N . GLY A 1 191 ? -44.255 -10.174 29.790 1.00 30.84 191 GLY A N 1
ATOM 1486 C CA . GLY A 1 191 ? -43.934 -8.901 30.429 1.00 30.84 191 GLY A CA 1
ATOM 1487 C C . GLY A 1 191 ? -43.561 -7.968 29.299 1.00 30.84 191 GLY A C 1
ATOM 1488 O O . GLY A 1 191 ? -42.857 -8.405 28.397 1.00 30.84 191 GLY A O 1
ATOM 1489 N N . ALA A 1 192 ? -44.114 -6.762 29.256 1.00 37.84 192 ALA A N 1
ATOM 1490 C CA . ALA A 1 192 ? -43.950 -5.832 28.145 1.00 37.84 192 ALA A CA 1
ATOM 1491 C C . ALA A 1 192 ? -42.473 -5.423 27.965 1.00 37.84 192 ALA A C 1
ATOM 1493 O O . ALA A 1 192 ? -42.056 -4.343 28.365 1.00 37.84 192 ALA A O 1
ATOM 1494 N N . SER A 1 193 ? -41.658 -6.293 27.375 1.00 45.94 193 SER A N 1
ATOM 1495 C CA . SER A 1 193 ? -40.334 -5.964 26.888 1.00 45.94 193 SER A CA 1
ATOM 1496 C C . SER A 1 193 ? -40.564 -5.217 25.592 1.00 45.94 193 SER A C 1
ATOM 1498 O O . SER A 1 193 ? -40.897 -5.816 24.567 1.00 45.94 193 SER A O 1
ATOM 1500 N N . THR A 1 194 ? -40.447 -3.895 25.657 1.00 56.22 194 THR A N 1
ATOM 1501 C CA . THR A 1 194 ? -40.285 -3.035 24.490 1.00 56.22 194 THR A CA 1
ATOM 1502 C C . THR A 1 194 ? -39.045 -3.502 23.733 1.00 56.22 194 THR A C 1
ATOM 1504 O O . THR A 1 194 ? -37.944 -3.000 23.952 1.00 56.22 194 THR A O 1
ATOM 1507 N N . ASN A 1 195 ? -39.215 -4.517 22.886 1.00 72.75 195 ASN A N 1
ATOM 1508 C CA . ASN A 1 195 ? -38.172 -4.993 22.003 1.00 72.75 195 ASN A CA 1
ATOM 1509 C C . ASN A 1 195 ? -37.969 -3.916 20.948 1.00 72.75 195 ASN A C 1
ATOM 1511 O O . ASN A 1 195 ? -38.787 -3.749 20.043 1.00 72.75 195 ASN A O 1
ATOM 1515 N N . ARG A 1 196 ? -36.911 -3.123 21.114 1.00 81.94 196 ARG A N 1
ATOM 1516 C CA . ARG A 1 196 ? -36.584 -2.056 20.176 1.00 81.94 196 ARG A CA 1
ATOM 1517 C C . ARG A 1 196 ? -35.703 -2.653 19.093 1.00 81.94 196 ARG A C 1
ATOM 1519 O O . ARG A 1 196 ? -34.497 -2.802 19.283 1.00 81.94 196 ARG A O 1
ATOM 1526 N N . THR A 1 197 ? -36.328 -3.028 17.985 1.00 88.25 197 THR A N 1
ATOM 1527 C CA . THR A 1 197 ? -35.633 -3.502 16.787 1.00 88.25 197 THR A CA 1
ATOM 1528 C C . THR A 1 197 ? -35.341 -2.327 15.866 1.00 88.25 197 THR A C 1
ATOM 1530 O O . THR A 1 197 ? -36.219 -1.509 15.604 1.00 88.25 197 THR A O 1
ATOM 1533 N N . ARG A 1 198 ? -34.099 -2.229 15.391 1.00 88.75 198 ARG A N 1
ATOM 1534 C CA . ARG A 1 198 ? -33.667 -1.261 14.378 1.00 88.75 198 ARG A CA 1
ATOM 1535 C C . ARG A 1 198 ? -32.972 -2.012 13.256 1.00 88.75 198 ARG A C 1
ATOM 1537 O O . ARG A 1 198 ? -32.068 -2.807 13.521 1.00 88.75 198 ARG A O 1
ATOM 1544 N N . ARG A 1 199 ? -33.407 -1.778 12.020 1.00 89.25 199 ARG A N 1
ATOM 1545 C CA . ARG A 1 199 ? -32.903 -2.458 10.828 1.00 89.25 199 ARG A CA 1
ATOM 1546 C C . ARG A 1 199 ? -32.161 -1.477 9.938 1.00 89.25 199 ARG A C 1
ATOM 1548 O O . ARG A 1 199 ? -32.567 -0.338 9.744 1.00 89.25 199 ARG A O 1
ATOM 1555 N N . PHE A 1 200 ? -31.060 -1.958 9.393 1.00 89.75 200 PHE A N 1
ATOM 1556 C CA . PHE A 1 200 ? -30.138 -1.209 8.571 1.00 89.75 200 PHE A CA 1
ATOM 1557 C C . PHE A 1 200 ? -29.808 -2.020 7.330 1.00 89.75 200 PHE A C 1
ATOM 1559 O O . PHE A 1 200 ? -29.590 -3.230 7.392 1.00 89.75 200 PHE A O 1
ATOM 1566 N N . GLU A 1 201 ? -29.747 -1.348 6.193 1.00 89.88 201 GLU A N 1
ATOM 1567 C CA . GLU A 1 201 ? -29.474 -1.970 4.907 1.00 89.88 201 GLU A CA 1
ATOM 1568 C C . GLU A 1 201 ? -28.318 -1.258 4.218 1.00 89.88 201 GLU A C 1
ATOM 1570 O O . GLU A 1 201 ? -28.166 -0.040 4.300 1.00 89.88 201 GLU A O 1
ATOM 1575 N N . PHE A 1 202 ? -27.487 -2.036 3.538 1.00 86.19 202 PHE A N 1
ATOM 1576 C CA . PHE A 1 202 ? -26.394 -1.545 2.719 1.00 86.19 202 PHE A CA 1
ATOM 1577 C C . PHE A 1 202 ? -26.597 -2.032 1.289 1.00 86.19 202 PHE A C 1
ATOM 1579 O O . PHE A 1 202 ? -26.665 -3.239 1.042 1.00 86.19 202 PHE A O 1
ATOM 1586 N N . VAL A 1 203 ? -26.681 -1.088 0.353 1.00 80.56 203 VAL A N 1
ATOM 1587 C CA . VAL A 1 203 ? -26.817 -1.352 -1.082 1.00 80.56 203 VAL A CA 1
ATOM 1588 C C . VAL A 1 203 ? -25.691 -0.612 -1.797 1.00 80.56 203 VAL A C 1
ATOM 1590 O O . VAL A 1 203 ? -25.711 0.612 -1.890 1.00 80.56 203 VAL A O 1
ATOM 1593 N N . GLY A 1 204 ? -24.691 -1.351 -2.280 1.00 76.12 204 GLY A N 1
ATOM 1594 C CA . GLY A 1 204 ? -23.516 -0.777 -2.941 1.00 76.12 204 GLY A CA 1
ATOM 1595 C C . GLY A 1 204 ? -22.629 -1.843 -3.586 1.00 76.12 204 GLY A C 1
ATOM 1596 O O . GLY A 1 204 ? -22.515 -2.955 -3.074 1.00 76.12 204 GLY A O 1
ATOM 1597 N N . GLY A 1 205 ? -22.030 -1.526 -4.741 1.00 62.22 205 GLY A N 1
ATOM 1598 C CA . GLY A 1 205 ? -21.054 -2.399 -5.417 1.00 62.22 205 GLY A CA 1
ATOM 1599 C C . GLY A 1 205 ? -21.579 -3.782 -5.835 1.00 62.22 205 GLY A C 1
ATOM 1600 O O . GLY A 1 205 ? -20.819 -4.741 -5.848 1.00 62.22 205 GLY A O 1
ATOM 1601 N N . GLY A 1 206 ? -22.882 -3.921 -6.115 1.00 70.94 206 GLY A N 1
ATOM 1602 C CA . GLY A 1 206 ? -23.511 -5.213 -6.443 1.00 70.94 206 GLY A CA 1
ATOM 1603 C C . GLY A 1 206 ? -23.863 -6.088 -5.230 1.00 70.94 206 GLY A C 1
ATOM 1604 O O . GLY A 1 206 ? -24.424 -7.171 -5.399 1.00 70.94 206 GLY A O 1
ATOM 1605 N N . SER A 1 207 ? -23.594 -5.620 -4.004 1.00 73.38 207 SER A N 1
ATOM 1606 C CA . SER A 1 207 ? -23.945 -6.310 -2.760 1.00 73.38 207 SER A CA 1
ATOM 1607 C C . SER A 1 207 ? -25.129 -5.637 -2.061 1.00 73.38 207 SER A C 1
ATOM 1609 O O . SER A 1 207 ? -25.213 -4.411 -1.981 1.00 73.38 207 SER A O 1
ATOM 1611 N N . GLN A 1 208 ? -26.046 -6.459 -1.551 1.00 84.88 208 GLN A N 1
ATOM 1612 C CA . GLN A 1 208 ? -27.218 -6.048 -0.779 1.00 84.88 208 GLN A CA 1
ATOM 1613 C C . GLN A 1 208 ? -27.168 -6.769 0.568 1.00 84.88 208 GLN A C 1
ATOM 1615 O O . GLN A 1 208 ? -27.409 -7.977 0.633 1.00 84.88 208 GLN A O 1
ATOM 1620 N N . LYS A 1 209 ? -26.802 -6.058 1.634 1.00 88.94 209 LYS A N 1
ATOM 1621 C CA . LYS A 1 209 ? -26.628 -6.617 2.983 1.00 88.94 209 LYS A CA 1
ATOM 1622 C C . LYS A 1 209 ? -27.642 -5.996 3.940 1.00 88.94 209 LYS A C 1
ATOM 1624 O O . LYS A 1 209 ? -27.962 -4.817 3.814 1.00 88.94 209 LYS A O 1
ATOM 1629 N N . PHE A 1 210 ? -28.121 -6.772 4.907 1.00 89.38 210 PHE A N 1
ATOM 1630 C CA . PHE A 1 210 ? -28.934 -6.276 6.013 1.00 89.38 210 PHE A CA 1
ATOM 1631 C C . PHE A 1 210 ? -28.231 -6.523 7.345 1.00 89.38 210 PHE A C 1
ATOM 1633 O O . PHE A 1 210 ? -27.486 -7.492 7.511 1.00 89.38 210 PHE A O 1
ATOM 1640 N N . TRP A 1 211 ? -28.478 -5.627 8.288 1.00 90.19 211 TRP A N 1
ATOM 1641 C CA . TRP A 1 211 ? -28.030 -5.696 9.666 1.00 90.19 211 TRP A CA 1
ATOM 1642 C C . TRP A 1 211 ? -29.164 -5.186 10.554 1.00 90.19 211 TRP A C 1
ATOM 1644 O O . TRP A 1 211 ? -29.665 -4.085 10.374 1.00 90.19 211 TRP A O 1
ATOM 1654 N N . GLU A 1 212 ? -29.611 -5.995 11.493 1.00 89.88 212 GLU A N 1
ATOM 1655 C CA . GLU A 1 212 ? -30.753 -5.742 12.359 1.00 89.88 212 GLU A CA 1
ATOM 1656 C C . GLU A 1 212 ? -30.298 -5.940 13.798 1.00 89.88 212 GLU A C 1
ATOM 1658 O O . GLU A 1 212 ? -29.617 -6.911 14.107 1.00 89.88 212 GLU A O 1
ATOM 1663 N N . ILE A 1 213 ? -30.656 -5.029 14.692 1.00 90.00 213 ILE A N 1
ATOM 1664 C CA . ILE A 1 213 ? -30.352 -5.146 16.115 1.00 90.00 213 ILE A CA 1
ATOM 1665 C C . ILE A 1 213 ? -31.640 -4.999 16.912 1.00 90.00 213 ILE A C 1
ATOM 1667 O O . ILE A 1 213 ? -32.371 -4.024 16.763 1.00 90.00 213 ILE A O 1
ATOM 1671 N N . THR A 1 214 ? -31.924 -5.990 17.748 1.00 88.00 214 THR A N 1
ATOM 1672 C CA . THR A 1 214 ? -33.087 -6.038 18.632 1.00 88.00 214 THR A CA 1
ATOM 1673 C C . THR A 1 214 ? -32.613 -5.976 20.066 1.00 88.00 214 THR A C 1
ATOM 1675 O O . THR A 1 214 ? -31.933 -6.886 20.531 1.00 88.00 214 THR A O 1
ATOM 1678 N N . LEU A 1 215 ? -32.973 -4.911 20.770 1.00 84.62 215 LEU A N 1
ATOM 1679 C CA . LEU A 1 215 ? -32.713 -4.789 22.197 1.00 84.62 215 LEU A CA 1
ATOM 1680 C C . LEU A 1 215 ? -33.870 -5.394 22.990 1.00 84.62 215 LEU A C 1
ATOM 1682 O O . LEU A 1 215 ? -35.012 -4.975 22.819 1.00 84.62 215 LEU A O 1
ATOM 1686 N N . SER A 1 216 ? -33.553 -6.319 23.887 1.00 83.31 216 SER A N 1
ATOM 1687 C CA . SER A 1 216 ? -34.473 -7.006 24.790 1.00 83.31 216 SER A CA 1
ATOM 1688 C C . SER A 1 216 ? -33.984 -6.834 26.228 1.00 83.31 216 SER A C 1
ATOM 1690 O O . SER A 1 216 ? -33.239 -7.658 26.764 1.00 83.31 216 SER A O 1
ATOM 1692 N N . GLY A 1 217 ? -34.382 -5.720 26.849 1.00 82.44 217 GLY A N 1
ATOM 1693 C CA . GLY A 1 217 ? -33.981 -5.363 28.209 1.00 82.44 217 GLY A CA 1
ATOM 1694 C C . GLY A 1 217 ? -32.462 -5.227 28.345 1.00 82.44 217 GLY A C 1
ATOM 1695 O O . GLY A 1 217 ? -31.850 -4.356 27.733 1.00 82.44 217 GLY A O 1
ATOM 1696 N N . ASN A 1 218 ? -31.849 -6.093 29.150 1.00 83.69 218 ASN A N 1
ATOM 1697 C CA . ASN A 1 218 ? -30.404 -6.107 29.399 1.00 83.69 218 ASN A CA 1
ATOM 1698 C C . ASN A 1 218 ? -29.597 -6.902 28.358 1.00 83.69 218 ASN A C 1
ATOM 1700 O O . ASN A 1 218 ? -28.400 -7.108 28.535 1.00 83.69 218 ASN A O 1
ATOM 1704 N N . SER A 1 219 ? -30.226 -7.362 27.281 1.00 78.69 219 SER A N 1
ATOM 1705 C CA . SER A 1 219 ? -29.567 -8.099 26.205 1.00 78.69 219 SER A CA 1
ATOM 1706 C C . SER A 1 219 ? -29.924 -7.500 24.856 1.00 78.69 219 SER A C 1
ATOM 1708 O O . SER A 1 219 ? -30.973 -6.875 24.707 1.00 78.69 219 SER A O 1
ATOM 1710 N N . PHE A 1 220 ? -29.076 -7.696 23.855 1.00 87.94 220 PHE A N 1
ATOM 1711 C CA . PHE A 1 220 ? -29.458 -7.449 22.471 1.00 87.94 220 PHE A CA 1
ATOM 1712 C C . PHE A 1 220 ? -29.147 -8.660 21.601 1.00 87.94 220 PHE A C 1
ATOM 1714 O O . PHE A 1 220 ? -28.229 -9.430 21.878 1.00 87.94 220 PHE A O 1
ATOM 1721 N N . THR A 1 221 ? -29.901 -8.798 20.516 1.00 83.69 221 THR A N 1
ATOM 1722 C CA . THR A 1 221 ? -29.667 -9.772 19.452 1.00 83.69 221 THR A CA 1
ATOM 1723 C C . THR A 1 221 ? -29.443 -9.041 18.139 1.00 83.69 221 THR A C 1
ATOM 1725 O O . THR A 1 221 ? -30.269 -8.232 17.727 1.00 83.69 221 THR A O 1
ATOM 1728 N N . VAL A 1 222 ? -28.326 -9.326 17.485 1.00 88.31 222 VAL A N 1
ATOM 1729 C CA . VAL A 1 222 ? -27.941 -8.799 16.180 1.00 88.31 222 VAL A CA 1
ATOM 1730 C C . VAL A 1 222 ? -28.168 -9.871 15.126 1.00 88.31 222 VAL A C 1
ATOM 1732 O O . VAL A 1 222 ? -27.683 -10.987 15.278 1.00 88.31 222 VAL A O 1
ATOM 1735 N N . ARG A 1 223 ? -28.864 -9.533 14.043 1.00 86.69 223 ARG A N 1
ATOM 1736 C CA . ARG A 1 223 ? -29.063 -10.372 12.861 1.00 86.69 223 ARG A CA 1
ATOM 1737 C C . ARG A 1 223 ? -28.428 -9.728 11.644 1.00 86.69 223 ARG A C 1
ATOM 1739 O O . ARG A 1 223 ? -28.595 -8.534 11.432 1.00 86.69 223 ARG A O 1
ATOM 1746 N N . PHE A 1 224 ? -27.708 -10.485 10.830 1.00 85.06 224 PHE A N 1
ATOM 1747 C CA . PHE A 1 224 ? -27.048 -9.932 9.650 1.00 85.06 224 PHE A CA 1
ATOM 1748 C C . PHE A 1 224 ? -26.930 -10.944 8.519 1.00 85.06 224 PHE A C 1
ATOM 1750 O O . PHE A 1 224 ? -26.869 -12.148 8.749 1.00 85.06 224 PHE A O 1
ATOM 1757 N N . GLY A 1 225 ? -26.891 -10.461 7.280 1.00 87.50 225 GLY A N 1
ATOM 1758 C CA . GLY A 1 225 ? -26.774 -11.333 6.116 1.00 87.50 225 GLY A CA 1
ATOM 1759 C C . GLY A 1 225 ? -26.982 -10.608 4.794 1.00 87.50 225 GLY A C 1
ATOM 1760 O O . GLY A 1 225 ? -27.036 -9.380 4.734 1.00 87.50 225 GLY A O 1
ATOM 1761 N N . LYS A 1 226 ? -27.106 -11.384 3.715 1.00 84.94 226 LYS A N 1
ATOM 1762 C CA . LYS A 1 226 ? -27.503 -10.866 2.402 1.00 84.94 226 LYS A CA 1
ATOM 1763 C C . LYS A 1 226 ? -29.018 -10.667 2.379 1.00 84.94 226 LYS A C 1
ATOM 1765 O O . LYS A 1 226 ? -29.752 -11.537 2.849 1.00 84.94 226 LYS A O 1
ATOM 1770 N N . ILE A 1 227 ? -29.488 -9.550 1.828 1.00 79.81 227 ILE A N 1
ATOM 1771 C CA . ILE A 1 227 ? -30.924 -9.284 1.658 1.00 79.81 227 ILE A CA 1
ATOM 1772 C C . ILE A 1 227 ? -31.532 -10.437 0.840 1.00 79.81 227 ILE A C 1
ATOM 1774 O O . ILE A 1 227 ? -31.053 -10.741 -0.252 1.00 79.81 227 ILE A O 1
ATOM 1778 N N . GLY A 1 228 ? -32.534 -11.117 1.411 1.00 75.12 228 GLY A N 1
ATOM 1779 C CA . GLY A 1 228 ? -33.168 -12.316 0.839 1.00 75.12 228 GLY A CA 1
ATOM 1780 C C . GLY A 1 228 ? -32.704 -13.665 1.415 1.00 75.12 228 GLY A C 1
ATOM 1781 O O . GLY A 1 228 ? -33.161 -14.699 0.943 1.00 75.12 228 GLY A O 1
ATOM 1782 N N . THR A 1 229 ? -31.822 -13.676 2.421 1.00 78.44 229 THR A N 1
ATOM 1783 C CA . THR A 1 229 ? -31.418 -14.888 3.168 1.00 78.44 229 THR A CA 1
ATOM 1784 C C . THR A 1 229 ? -31.846 -14.798 4.635 1.00 78.44 229 THR A C 1
ATOM 1786 O O . THR A 1 229 ? -32.069 -13.696 5.135 1.00 78.44 229 THR A O 1
ATOM 1789 N N . ASP A 1 230 ? -31.918 -15.929 5.345 1.00 70.12 230 ASP A N 1
ATOM 1790 C CA . ASP A 1 230 ? -32.293 -15.961 6.774 1.00 70.12 230 ASP A CA 1
ATOM 1791 C C . ASP A 1 230 ? -31.283 -15.246 7.696 1.00 70.12 230 ASP A C 1
ATOM 1793 O O . ASP A 1 230 ? -31.638 -14.784 8.790 1.00 70.12 230 ASP A O 1
ATOM 1797 N N . GLY A 1 231 ? -30.044 -15.085 7.215 1.00 83.38 231 GLY A N 1
ATOM 1798 C CA . GLY A 1 231 ? -28.944 -14.438 7.924 1.00 83.38 231 GLY A CA 1
ATOM 1799 C C . GLY A 1 231 ? -28.409 -15.251 9.105 1.00 83.38 231 GLY A C 1
ATOM 1800 O O . GLY A 1 231 ? -28.828 -16.373 9.375 1.00 83.38 231 GLY A O 1
ATOM 1801 N N . GLN A 1 232 ? -27.451 -14.669 9.817 1.00 77.44 232 GLN A N 1
ATOM 1802 C CA . GLN A 1 232 ? -26.903 -15.179 11.071 1.00 77.44 232 GLN A CA 1
ATOM 1803 C C . GLN A 1 232 ? -27.354 -14.294 12.228 1.00 77.44 232 GLN A C 1
ATOM 1805 O O . GLN A 1 232 ? -27.578 -13.100 12.041 1.00 77.44 232 GLN A O 1
ATOM 1810 N N . SER A 1 233 ? -27.495 -14.881 13.418 1.00 85.12 233 SER A N 1
ATOM 1811 C CA . SER A 1 233 ? -27.932 -14.181 14.630 1.00 85.12 233 SER A CA 1
ATOM 1812 C C . SER A 1 233 ? -26.893 -14.338 15.739 1.00 85.12 233 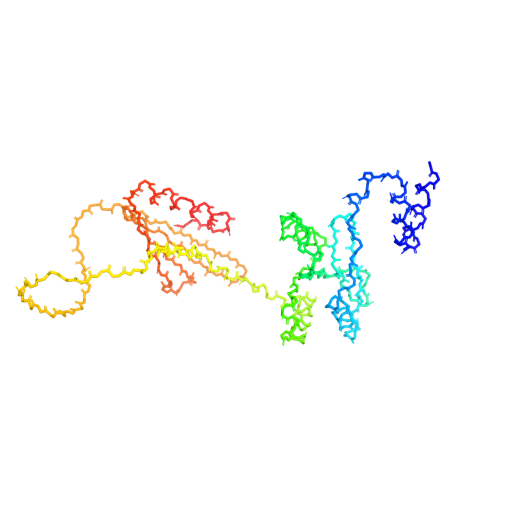SER A C 1
ATOM 1814 O O . SER A 1 233 ? -26.382 -15.435 15.947 1.00 85.12 233 SER A O 1
ATOM 1816 N N . GLN A 1 234 ? -26.607 -13.266 16.470 1.00 78.06 234 GLN A N 1
ATOM 1817 C CA . GLN A 1 234 ? -25.738 -13.256 17.645 1.00 78.06 234 GLN A CA 1
ATOM 1818 C C . GLN A 1 234 ? -26.427 -12.514 18.785 1.00 78.06 234 GLN A C 1
ATOM 1820 O O . GLN A 1 234 ? -26.910 -11.402 18.591 1.00 78.06 234 GLN A O 1
ATOM 1825 N N . SER A 1 235 ? -26.443 -13.096 19.980 1.00 84.56 235 SER A N 1
ATOM 1826 C CA . SER A 1 235 ? -27.035 -12.478 21.170 1.00 84.56 235 SER A CA 1
ATOM 1827 C C . SER A 1 235 ? -25.955 -12.168 22.198 1.00 84.56 235 SER A C 1
ATOM 1829 O O . SER A 1 235 ? -25.058 -12.978 22.428 1.00 84.56 235 SER A O 1
ATOM 1831 N N . LYS A 1 236 ? -26.039 -10.994 22.824 1.00 77.25 236 LYS A N 1
ATOM 1832 C CA . LYS A 1 236 ? -25.114 -10.549 23.868 1.00 77.25 236 LYS A CA 1
ATOM 1833 C C . LYS A 1 236 ? -25.903 -10.030 25.062 1.00 77.25 236 LYS A C 1
ATOM 1835 O O . LYS A 1 236 ? -26.805 -9.207 24.906 1.00 77.25 236 LYS A O 1
ATOM 1840 N N . ASN A 1 237 ? -25.529 -10.495 26.250 1.00 83.12 237 ASN A N 1
ATOM 1841 C CA . ASN A 1 237 ? -26.174 -10.132 27.508 1.00 83.12 237 ASN A CA 1
ATOM 1842 C C . ASN A 1 237 ? -25.275 -9.190 28.308 1.00 83.12 237 ASN A C 1
ATOM 1844 O O . ASN A 1 237 ? -24.051 -9.329 28.310 1.00 83.12 237 ASN A O 1
ATOM 1848 N N . PHE A 1 238 ? -25.895 -8.251 29.010 1.00 81.06 238 PHE A N 1
ATOM 1849 C CA . PHE A 1 238 ? -25.236 -7.257 29.843 1.00 81.06 238 PHE A CA 1
ATOM 1850 C C . PHE A 1 238 ? -25.806 -7.297 31.259 1.00 81.06 238 PHE A C 1
ATOM 1852 O O . PHE A 1 238 ? -26.902 -7.802 31.496 1.00 81.06 238 PHE A O 1
ATOM 1859 N N . ALA A 1 239 ? -25.047 -6.742 32.202 1.00 78.25 239 ALA A N 1
ATOM 1860 C CA . ALA A 1 239 ? -25.487 -6.609 33.587 1.00 78.25 239 ALA A CA 1
ATOM 1861 C C . ALA A 1 239 ? -26.678 -5.641 33.720 1.00 78.25 239 ALA A C 1
ATOM 1863 O O . ALA A 1 239 ? -27.622 -5.932 34.445 1.00 78.25 239 ALA A O 1
ATOM 1864 N N . ASP A 1 240 ? -26.658 -4.539 32.960 1.00 81.94 240 ASP A N 1
ATOM 1865 C CA . ASP A 1 240 ? -27.631 -3.450 33.058 1.00 81.94 240 ASP A CA 1
ATOM 1866 C C . ASP A 1 240 ? -28.231 -3.088 31.696 1.00 81.94 240 ASP A C 1
ATOM 1868 O O . ASP A 1 240 ? -27.541 -3.066 30.672 1.00 81.94 240 ASP A O 1
ATOM 1872 N N . GLU A 1 241 ? -29.503 -2.686 31.703 1.00 79.62 241 GLU A N 1
ATOM 1873 C CA . GLU A 1 241 ? -30.227 -2.210 30.516 1.00 79.62 241 GLU A CA 1
ATOM 1874 C C . GLU A 1 241 ? -29.588 -0.953 29.900 1.00 79.62 241 GLU A C 1
ATOM 1876 O O . GLU A 1 241 ? -29.503 -0.812 28.681 1.00 79.62 241 GLU A O 1
ATOM 1881 N N . VAL A 1 242 ? -29.078 -0.047 30.741 1.00 81.19 242 VAL A N 1
ATOM 1882 C CA . VAL A 1 242 ? -28.424 1.195 30.295 1.00 81.19 242 VAL A CA 1
ATOM 1883 C C . VAL A 1 242 ? -27.152 0.890 29.504 1.00 81.19 242 VAL A C 1
ATOM 1885 O O . VAL A 1 242 ? -26.893 1.528 28.484 1.00 81.19 242 VAL A O 1
ATOM 1888 N N . ARG A 1 243 ? -26.382 -0.123 29.928 1.00 78.50 243 ARG A N 1
ATOM 1889 C CA . ARG A 1 243 ? -25.183 -0.564 29.201 1.00 78.50 243 ARG A CA 1
ATOM 1890 C C . ARG A 1 243 ? -25.543 -1.230 27.879 1.00 78.50 243 ARG A C 1
ATOM 1892 O O . ARG A 1 243 ? -24.912 -0.926 26.874 1.00 78.50 243 ARG A O 1
ATOM 1899 N N . ALA A 1 244 ? -26.575 -2.076 27.865 1.00 77.25 244 ALA A N 1
ATOM 1900 C CA . ALA A 1 244 ? -27.054 -2.702 26.634 1.00 77.25 244 ALA A CA 1
ATOM 1901 C C . ALA A 1 244 ? -27.498 -1.651 25.597 1.00 77.25 244 ALA A C 1
ATOM 1903 O O . ALA A 1 244 ? -27.163 -1.770 24.419 1.00 77.25 244 ALA A O 1
ATOM 1904 N N . ARG A 1 245 ? -28.179 -0.584 26.043 1.00 80.44 245 ARG A N 1
ATOM 1905 C CA . ARG A 1 245 ? -28.560 0.561 25.199 1.00 80.44 245 ARG A CA 1
ATOM 1906 C C . ARG A 1 245 ? -27.361 1.348 24.676 1.00 80.44 245 ARG A C 1
ATOM 1908 O O . ARG A 1 245 ? -27.293 1.592 23.477 1.00 80.44 245 ARG A O 1
ATOM 1915 N N . GLY A 1 246 ? -26.417 1.712 25.544 1.00 80.38 246 GLY A N 1
ATOM 1916 C CA . GLY A 1 246 ? -25.225 2.460 25.130 1.00 80.38 246 GLY A CA 1
ATOM 1917 C C . GLY A 1 246 ? -24.379 1.696 24.108 1.00 80.38 246 GLY A C 1
ATOM 1918 O O . GLY A 1 246 ? -23.950 2.261 23.104 1.00 80.38 246 GLY A O 1
ATOM 1919 N N . GLU A 1 247 ? -24.211 0.388 24.310 1.00 81.75 247 GLU A N 1
ATOM 1920 C CA . GLU A 1 247 ? -23.471 -0.460 23.374 1.00 81.75 247 GLU A CA 1
ATOM 1921 C C . GLU A 1 247 ? -24.219 -0.626 22.039 1.00 81.75 247 GLU A C 1
ATOM 1923 O O . GLU A 1 247 ? -23.611 -0.553 20.970 1.00 81.75 247 GLU A O 1
ATOM 1928 N N . MET A 1 248 ? -25.549 -0.782 22.081 1.00 82.88 248 MET A N 1
ATOM 1929 C CA . MET A 1 248 ? -26.403 -0.798 20.887 1.00 82.88 248 MET A CA 1
ATOM 1930 C C . MET A 1 248 ? -26.250 0.497 20.077 1.00 82.88 248 MET A C 1
ATOM 1932 O O . MET A 1 248 ? -26.082 0.442 18.860 1.00 82.88 248 MET A O 1
ATOM 1936 N N . GLU A 1 249 ? -26.298 1.659 20.729 1.00 84.62 249 GLU A N 1
ATOM 1937 C CA . GLU A 1 249 ? -26.148 2.961 20.068 1.00 84.62 249 GLU A CA 1
ATOM 1938 C C . GLU A 1 249 ? -24.756 3.141 19.457 1.00 84.62 249 GLU A C 1
ATOM 1940 O O . GLU A 1 249 ? -24.644 3.634 18.333 1.00 84.62 249 GLU A O 1
ATOM 1945 N N . SER A 1 250 ? -23.712 2.668 20.142 1.00 81.12 250 SER A N 1
ATOM 1946 C CA . SER A 1 250 ? -22.342 2.657 19.623 1.00 81.12 250 SER A CA 1
ATOM 1947 C C . SER A 1 250 ? -22.228 1.827 18.338 1.00 81.12 250 SER A C 1
ATOM 1949 O O . SER A 1 250 ? -21.732 2.312 17.317 1.00 81.12 250 SER A O 1
ATOM 1951 N N . LEU A 1 251 ? -22.788 0.610 18.338 1.00 84.38 251 LEU A N 1
ATOM 1952 C CA . LEU A 1 251 ? -22.810 -0.258 17.156 1.00 84.38 251 LEU A CA 1
ATOM 1953 C C . LEU A 1 251 ? -23.597 0.367 15.999 1.00 84.38 251 LEU A C 1
ATOM 1955 O O . LEU A 1 251 ? -23.173 0.290 14.847 1.00 84.38 251 LEU A O 1
ATOM 1959 N N . ILE A 1 252 ? -24.720 1.023 16.289 1.00 86.00 252 ILE A N 1
ATOM 1960 C CA . ILE A 1 252 ? -25.518 1.719 15.275 1.00 86.00 252 ILE A CA 1
ATOM 1961 C C . ILE A 1 252 ? -24.738 2.884 14.664 1.00 86.00 252 ILE A C 1
ATOM 1963 O O . ILE A 1 252 ? -24.708 3.016 13.440 1.00 86.00 252 ILE A O 1
ATOM 1967 N N . ALA A 1 253 ? -24.075 3.703 15.483 1.00 84.31 253 ALA A N 1
ATOM 1968 C CA . ALA A 1 253 ? -23.257 4.812 15.001 1.00 84.31 253 ALA A CA 1
ATOM 1969 C C . ALA A 1 253 ? -22.121 4.317 14.091 1.00 84.31 253 ALA A C 1
ATOM 1971 O O . ALA A 1 253 ? -21.848 4.915 13.046 1.00 84.31 253 ALA A O 1
ATOM 1972 N N . GLU A 1 254 ? -21.504 3.184 14.435 1.00 83.19 254 GLU A N 1
ATOM 1973 C CA . GLU A 1 254 ? -20.488 2.554 13.596 1.00 83.19 254 GLU A CA 1
ATOM 1974 C C . GLU A 1 254 ? -21.064 2.073 12.253 1.00 83.19 254 GLU A C 1
ATOM 1976 O O . GLU A 1 254 ? -20.443 2.277 11.207 1.00 83.19 254 GLU A O 1
ATOM 1981 N N . LYS A 1 255 ? -22.263 1.474 12.245 1.00 86.62 255 LYS A N 1
ATOM 1982 C CA . LYS A 1 255 ? -22.921 1.011 11.010 1.00 86.62 255 LYS A CA 1
ATOM 1983 C C . LYS A 1 255 ? -23.356 2.170 10.113 1.00 86.62 255 LYS A C 1
ATOM 1985 O O . LYS A 1 255 ? -23.099 2.114 8.910 1.00 86.62 255 LYS A O 1
ATOM 1990 N N . LEU A 1 256 ? -23.906 3.243 10.681 1.00 83.44 256 LEU A N 1
ATOM 1991 C CA . LEU A 1 256 ? -24.236 4.469 9.944 1.00 83.44 256 LEU A CA 1
ATOM 1992 C C . LEU A 1 256 ? -22.985 5.093 9.305 1.00 83.44 256 LEU A C 1
ATOM 1994 O O . LEU A 1 256 ? -23.008 5.474 8.137 1.00 83.44 256 LEU A O 1
ATOM 1998 N N . LYS A 1 257 ? -21.851 5.115 10.022 1.00 83.69 257 LYS A N 1
ATOM 1999 C CA . LYS A 1 257 ? -20.567 5.598 9.482 1.00 83.69 257 LYS A CA 1
ATOM 2000 C C . LYS A 1 257 ? -20.048 4.746 8.317 1.00 83.69 257 LYS A C 1
ATOM 2002 O O . LYS A 1 257 ? -19.374 5.269 7.435 1.00 83.69 257 LYS A O 1
ATOM 2007 N N . LYS A 1 258 ? -20.374 3.450 8.293 1.00 79.06 258 LYS A N 1
ATOM 2008 C CA . LYS A 1 258 ? -20.040 2.513 7.203 1.00 79.06 258 LYS A CA 1
ATOM 2009 C C . LYS A 1 258 ? -20.993 2.608 6.001 1.00 79.06 258 LYS A C 1
ATOM 2011 O O . LYS A 1 258 ? -20.876 1.808 5.079 1.00 79.06 258 LYS A O 1
ATOM 2016 N N . GLY A 1 259 ? -21.923 3.565 5.997 1.00 83.00 259 GLY A N 1
ATOM 2017 C CA . GLY A 1 259 ? -22.848 3.789 4.886 1.00 83.00 259 GLY A CA 1
ATOM 2018 C C . GLY A 1 259 ? -24.080 2.884 4.897 1.00 83.00 259 GLY A C 1
ATOM 2019 O O . GLY A 1 259 ? -24.759 2.781 3.878 1.00 83.00 259 GLY A O 1
ATOM 2020 N N . TYR A 1 260 ? -24.382 2.221 6.018 1.00 86.06 260 TYR A N 1
ATOM 2021 C CA . TYR A 1 260 ? -25.668 1.546 6.185 1.00 86.06 260 TYR A CA 1
ATOM 2022 C C . TYR A 1 260 ? -26.767 2.588 6.412 1.00 86.06 260 TYR A C 1
ATOM 2024 O O . TYR A 1 260 ? -26.568 3.554 7.146 1.00 86.06 260 TYR A O 1
ATOM 2032 N N . VAL A 1 261 ? -27.936 2.370 5.817 1.00 86.06 261 VAL A N 1
ATOM 2033 C CA . VAL A 1 261 ? -29.097 3.261 5.922 1.00 86.06 261 VAL A CA 1
ATOM 2034 C C . VAL A 1 261 ? -30.181 2.576 6.748 1.00 86.06 261 VAL A C 1
ATOM 2036 O O . VAL A 1 261 ? -30.468 1.400 6.534 1.00 86.06 261 VAL A O 1
ATOM 2039 N N . GLU A 1 262 ? -30.765 3.298 7.703 1.00 89.75 262 GLU A N 1
ATOM 2040 C CA . GLU A 1 262 ? -31.879 2.798 8.519 1.00 89.75 262 GLU A CA 1
ATOM 2041 C C . GLU A 1 262 ? -33.164 2.668 7.683 1.00 89.75 262 GLU A C 1
ATOM 2043 O O . GLU A 1 262 ? -33.449 3.526 6.841 1.00 89.75 262 GLU A O 1
ATOM 2048 N N . ARG A 1 263 ? -33.918 1.586 7.900 1.00 81.56 263 ARG A N 1
ATOM 2049 C CA . ARG A 1 263 ? -35.168 1.262 7.198 1.00 81.56 263 ARG A CA 1
ATOM 2050 C C . ARG A 1 263 ? -36.305 0.966 8.160 1.00 81.56 263 ARG A C 1
ATOM 2052 O O . ARG A 1 263 ? -36.038 0.347 9.215 1.00 81.56 263 ARG A O 1
#

Foldseek 3Di:
DVLVVQLVVCVVVVVVVSNVVSQVVPDVVCVVQAQPDDDDDPLLVVLCVLLVVVQWHKDAQDDDGPQTARIFIDHPVDPDTAEGEHEPDPSVVVDPDPCCPVPVNQVVCVVVNHHYYYDYPVVCVVDVVVVNVQVVCSRVVNDDPPPVPPPPDPPPPPPPPPDDDDDDDDDDDDDDDDDDDDDDDDDDDDDPFPFDKWKWWDDDDNFTKIWIWTDGFQKIKIFIDGPPDPGDIDMDGHPGSVVRVVVVVVVVVVCVVVVIDID

Secondary structure (DSSP, 8-state):
-HHHHHHHHHHHTT-HHHHHHHHHHH-TTGGGTSPPPPP--HHHHHHHHHHHHTTEEEEES-EETTEE-SEEEEETT-SS--EEEEE--HHHHH---HHIIIIIHHHHHHHTT-EEEEE-HHHHHH-HHHHHHHHHHHHHT-------------------------------------------------S----EEEEEEEEETTEEEEEEEEEETTEEEEEEEETTS--EEEEEE-S-HHHHHHHHHHHHHHHHHTT-EE-

Organism: Pedosphaera parvula (strain Ellin514) (NCBI:txid320771)

Sequence (263 aa):
MKNFLQYAEAVSKGDERSARRVLENLNPLTRKTLAPEPKRDAVMAALAEGLRKRGYAVDVNVGQSKFRCDLAVRNQAEELHQLGVMVDTEGHYANSNLLDRYLMQPSILRAFGWRFALVLTKDWYQDPEDVMNRLERVLKGEAEEKEVELPLEPAPVTQAEVKAQSNTAPASVGVGARKSESAASPKAQPGASTNRTRRFEFVGGGSQKFWEITLSGNSFTVRFGKIGTDGQSQSKNFADEVRARGEMESLIAEKLKKGYVER

Radius of gyration: 28.85 Å; chains: 1; bounding box: 71×68×76 Å

InterPro domains:
  IPR008893 WGR domain [PF05406] (200-263)
  IPR008893 WGR domain [PS51977] (183-263)
  IPR008893 WGR domain [SM00773] (196-263)
  IPR036930 WGR domain superfamily [SSF142921] (205-263)
  IPR049468 Restriction endonuclease type II-like domain [PF18741] (47-138)
  IPR049809 YehF/YfeS-like, WGR domain [cd07996] (197-263)
  IPR050458 Outer-membrane lipoprotein LolB [PTHR30634] (200-260)

pLDDT: mean 72.51, std 20.36, range [24.08, 94.38]

=== Feature glossary ===
Feature key, reading from the visual/contextual features back to the raw sequence:

Rendered structure images. Six rendered views show the 3D structure from the faces of a cube — i.e. along ±x, ±y, ±z. Rendering representation is drawn randomly per protein from cartoon (secondary-structure ribbons), sticks (backbone bonds), or molecular surface; coloring is either N→C rainbow (blue at the N-terminus through red at the C-terminus) or one color per chain.

Contact-map, Ramachandran, and PAE plots. The contact map is a binary N×N matrix image: pixel (i, j) is dark where Cα_i and Cα_j are within 8 Å and |i−j|>4. Because the |i−j|>4 filter removes local helical contacts, off-diagonal stripes parallel to the main diagonal indicate parallel β-sheets; stripes perpendicular to it indicate antiparallel β-sheets. The Ramachandran plot scatters every residue's (φ, ψ) pair against the sterically allowed regions. The PAE heatmap renders the predicted-aligned-error matrix.

InterPro / GO / CATH / organism. Database cross-references. InterPro integrates a dozen domain/family signature databases into unified entries with residue-range hits. GO terms attach function/process/location labels with evidence codes. CATH codes position the fold in a four-level structural taxonomy. Organism is the NCBI-taxonomy species name.

Nearest PDB structures. The Foldseek neighbor list gives the closest experimentally determined structures in the PDB, ranked by structural alignment. TM-score near 1 means near-identical fold; near 0.3 means only rough topology match. This is how one finds what a novel AlphaFold prediction most resembles in the solved-structure universe.

Predicted aligned error. PAE(i, j) answers: if I align the predicted and true structures on residue i, how far off (in Å) do I expect residue j to be? A block-diagonal PAE matrix with low values on the blocks and high values off-diagonal is the signature of a multi-domain protein with confidently predicted domains but uncertain inter-domain orientation.

Solvent-accessible surface area. Accessible surface area quantifies burial. A residue with SASA near zero is packed into the hydrophobic core; one with SASA >100 Å² sits on the surface. Computed here via the Shrake–Rupley numerical algorithm with a 1.4 Å probe.

B-factor. B-factor (Debye–Waller factor) reflects atomic displacement in the crystal lattice. It is an experimental observable (units Å²), not a prediction; low values mean the atom is pinned down, high values mean it moves or is heterogeneous across the crystal.

pLDDT. For AlphaFold models, the B-factor field carries pLDDT — the model's own estimate of local accuracy on a 0–100 scale. Regions with pLDDT<50 should be treated as essentially unmodeled; they often correspond to intrinsically disordered segments.

Backbone torsions (φ/ψ). φ (phi) and ψ (psi) are the two rotatable backbone dihedrals per residue: φ is the C(i-1)–N–Cα–C torsion, ψ is the N–Cα–C–N(i+1) torsion, both in degrees on (−180°, 180°]. α-helical residues cluster near (−60°, −45°); β-strand residues near (−120°, +130°). A Ramachandran plot is simply a scatter of (φ, ψ) for every residue.

Radius of gyration, Cα contacts, bounding box. Radius of gyration (Rg) is the root-mean-square distance of Cα atoms from their centroid — a single number for overall size and compactness. A globular domain of N residues has Rg ≈ 2.2·N^0.38 Å; an extended or disordered chain has a much larger Rg. The Cα contact count is the number of residue pairs whose Cα atoms are within 8 Å and are more than four positions apart in sequence — a standard proxy for tertiary packing density. The bounding box is the smallest axis-aligned box enclosing all Cα atoms.

Secondary structure (3-state, P-SEA). Three-state secondary structure (P-SEA) collapses the eight DSSP classes into helix (a), strand (b), and coil (c). P-SEA assigns these from Cα geometry alone — distances and angles — without requiring backbone oxygens, so it works on any Cα trace.

Secondary structure (8-state, DSSP). DSSP 8-state secondary structure assigns each residue one of H (α-helix), G (3₁₀-helix), I (π-helix), E (extended β-strand), B (isolated β-bridge), T (hydrogen-bonded turn), S (bend), or '-' (coil). The assignment is computed from backbone hydrogen-bond geometry via the Kabsch–Sander algorithm.

Foldseek 3Di. A 3Di character summarizes, for each residue, the relative orientation of the Cα frame of its nearest spatial neighbor. Because it encodes fold topology rather than chemistry, 3Di alignments detect remote structural similarity that sequence alignment misses.

mmCIF coordinates. The mmCIF block holds the 3D Cartesian coordinates of each backbone atom (N, Cα, C, O) in ångströms. mmCIF is the PDB's canonical archive format — a tagged-loop text representation of the atomic model.

Sequence. Sequence gives the chain of amino acids in standard one-letter code (A=alanine, C=cysteine, …, Y=tyrosine), read N→C. It is the only feature that is directly encoded by the gene; all structural features are derived from the folded form of this sequence.